Protein AF-A0A951KFV4-F1 (afdb_monomer_lite)

Structure (mmCIF, N/CA/C/O backbone):
data_AF-A0A951KFV4-F1
#
_entry.id   AF-A0A951KFV4-F1
#
loop_
_atom_site.group_PDB
_atom_site.id
_atom_site.type_symbol
_atom_site.label_atom_id
_atom_site.label_alt_id
_atom_site.label_comp_id
_atom_site.label_asym_id
_atom_site.label_entity_id
_atom_site.label_seq_id
_atom_site.pdbx_PDB_ins_code
_atom_site.Cartn_x
_atom_site.Cartn_y
_atom_site.Cartn_z
_atom_site.occupancy
_atom_site.B_iso_or_equiv
_atom_site.auth_seq_id
_atom_site.auth_comp_id
_atom_site.auth_asym_id
_atom_site.auth_atom_id
_atom_site.pdbx_PDB_model_num
ATOM 1 N N . MET A 1 1 ? -65.726 5.136 21.889 1.00 41.66 1 MET A N 1
ATOM 2 C CA . MET A 1 1 ? -66.493 4.504 22.981 1.00 41.66 1 MET A CA 1
ATOM 3 C C . MET A 1 1 ? -66.030 3.061 23.069 1.00 41.66 1 MET A C 1
ATOM 5 O O . MET A 1 1 ? -66.463 2.250 22.266 1.00 41.66 1 MET A O 1
ATOM 9 N N . ALA A 1 2 ? -65.037 2.787 23.917 1.00 41.28 2 ALA A N 1
ATOM 10 C CA . ALA A 1 2 ? -64.488 1.447 24.103 1.00 41.28 2 ALA A CA 1
ATOM 11 C C . ALA A 1 2 ? -65.211 0.801 25.288 1.00 41.28 2 ALA A C 1
ATOM 13 O O . ALA A 1 2 ? -65.159 1.323 26.402 1.00 41.28 2 ALA A O 1
ATOM 14 N N . SER A 1 3 ? -65.944 -0.271 25.005 1.00 42.03 3 SER A N 1
ATOM 15 C CA . SER A 1 3 ? -66.661 -1.086 25.979 1.00 42.03 3 SER A CA 1
ATOM 16 C C . SER A 1 3 ? -65.676 -1.660 26.996 1.00 42.03 3 SER A C 1
ATOM 18 O O . SER A 1 3 ? -64.718 -2.327 26.616 1.00 42.03 3 SER A O 1
ATOM 20 N N . SER A 1 4 ? -65.896 -1.381 28.281 1.00 41.88 4 SER A N 1
ATOM 21 C CA . SER A 1 4 ? -65.112 -1.966 29.365 1.00 41.88 4 SER A CA 1
ATOM 22 C C . SER A 1 4 ? -65.391 -3.467 29.437 1.00 41.88 4 SER A C 1
ATOM 24 O O . SER A 1 4 ? -66.524 -3.870 29.711 1.00 41.88 4 SER A O 1
ATOM 26 N N . GLU A 1 5 ? -64.371 -4.286 29.203 1.00 43.34 5 GLU A N 1
ATOM 27 C CA . GLU A 1 5 ? -64.403 -5.716 29.500 1.00 43.34 5 GLU A CA 1
ATOM 28 C C . GLU A 1 5 ? -64.680 -5.922 30.993 1.00 43.34 5 GLU A C 1
ATOM 30 O O . GLU A 1 5 ? -63.864 -5.604 31.858 1.00 43.34 5 GLU A O 1
ATOM 35 N N . TYR A 1 6 ? -65.867 -6.444 31.294 1.00 42.69 6 TYR A N 1
ATOM 36 C CA . TYR A 1 6 ? -66.200 -6.995 32.597 1.00 42.69 6 TYR A CA 1
ATOM 37 C C . TYR A 1 6 ? -65.502 -8.351 32.715 1.00 42.69 6 TYR A C 1
ATOM 39 O O . TYR A 1 6 ? -65.983 -9.356 32.193 1.00 42.69 6 TYR A O 1
ATOM 47 N N . THR A 1 7 ? -64.343 -8.383 33.368 1.00 42.75 7 THR A N 1
ATOM 48 C CA . THR A 1 7 ? -63.753 -9.641 33.821 1.00 42.75 7 THR A CA 1
ATOM 49 C C . THR A 1 7 ? -64.579 -10.156 35.004 1.00 42.75 7 THR A C 1
ATOM 51 O O . THR A 1 7 ? -64.746 -9.439 35.997 1.00 42.75 7 THR A O 1
ATOM 54 N N . PRO A 1 8 ? -65.145 -11.375 34.931 1.00 39.19 8 PRO A N 1
ATOM 55 C CA . PRO A 1 8 ? -65.874 -11.932 36.056 1.00 39.19 8 PRO A CA 1
ATOM 56 C C . PRO A 1 8 ? -64.913 -12.086 37.235 1.00 39.19 8 PRO A C 1
ATOM 58 O O . PRO A 1 8 ? -63.807 -12.613 37.083 1.00 39.19 8 PRO A O 1
ATOM 61 N N . ARG A 1 9 ? -65.330 -11.612 38.418 1.00 40.34 9 ARG A N 1
ATOM 62 C CA . ARG A 1 9 ? -64.610 -11.891 39.666 1.00 40.34 9 ARG A CA 1
ATOM 63 C C . ARG A 1 9 ? -64.420 -13.406 39.773 1.00 40.34 9 ARG A C 1
ATOM 65 O O . ARG A 1 9 ? -65.392 -14.129 39.535 1.00 40.34 9 ARG A O 1
ATOM 72 N N . PRO A 1 10 ? -63.219 -13.890 40.135 1.00 36.03 10 PRO A N 1
ATOM 73 C CA . PRO A 1 10 ? -63.023 -15.309 40.369 1.00 36.03 10 PRO A CA 1
ATOM 74 C C . PRO A 1 10 ? -64.059 -15.747 41.400 1.00 36.03 10 PRO A C 1
ATOM 76 O O . PRO A 1 10 ? -64.192 -15.122 42.454 1.00 36.03 10 PRO A O 1
ATOM 79 N N . SER A 1 11 ? -64.837 -16.770 41.042 1.00 40.31 11 SER A N 1
ATOM 80 C CA . SER A 1 11 ? -65.734 -17.474 41.951 1.00 40.31 11 SER A CA 1
ATOM 81 C C . SER A 1 11 ? -64.998 -17.669 43.267 1.00 40.31 11 SER A C 1
ATOM 83 O O . SER A 1 11 ? -63.913 -18.254 43.265 1.00 40.31 11 SER A O 1
ATOM 85 N N . SER A 1 12 ? -65.555 -17.121 44.345 1.00 41.91 12 SER A N 1
ATOM 86 C CA . SER A 1 12 ? -65.056 -17.235 45.709 1.00 41.91 12 SER A CA 1
ATOM 87 C C . SER A 1 12 ? -65.024 -18.710 46.095 1.00 41.91 12 SER A C 1
ATOM 89 O O . SER A 1 12 ? -65.958 -19.225 46.707 1.00 41.91 12 SER A O 1
ATOM 91 N N . GLN A 1 13 ? -63.970 -19.411 45.678 1.00 41.22 13 GLN A N 1
ATOM 92 C CA . GLN A 1 13 ? -63.573 -20.664 46.284 1.00 41.22 13 GLN A CA 1
ATOM 93 C C . GLN A 1 13 ? -63.412 -20.332 47.762 1.00 41.22 13 GLN A C 1
ATOM 95 O O . GLN A 1 13 ? -62.625 -19.448 48.114 1.00 41.22 13 GLN A O 1
ATOM 100 N N . GLN A 1 14 ? -64.246 -20.952 48.600 1.00 44.72 14 GLN A N 1
ATOM 101 C CA . GLN A 1 14 ? -64.072 -20.887 50.043 1.00 44.72 14 GLN A CA 1
ATOM 102 C C . GLN A 1 14 ? -62.595 -21.175 50.321 1.00 44.72 14 GLN A C 1
ATOM 104 O O . GLN A 1 14 ? -62.079 -22.151 49.767 1.00 44.72 14 GLN A O 1
ATOM 109 N N . PRO A 1 15 ? -61.897 -20.312 51.078 1.00 42.22 15 PRO A N 1
ATOM 110 C CA . PRO A 1 15 ? -60.490 -20.526 51.366 1.00 42.22 15 PRO A CA 1
ATOM 111 C C . PRO A 1 15 ? -60.341 -21.936 51.931 1.00 42.22 15 PRO A C 1
ATOM 113 O O . PRO A 1 15 ? -61.000 -22.282 52.911 1.00 42.22 15 PRO A O 1
ATOM 116 N N . GLU A 1 16 ? -59.538 -22.763 51.261 1.00 46.53 16 GLU A N 1
ATOM 117 C CA . GLU A 1 16 ? -59.225 -24.109 51.723 1.00 46.53 16 GLU A CA 1
ATOM 118 C C . GLU A 1 16 ? -58.701 -23.981 53.158 1.00 46.53 16 GLU A C 1
ATOM 120 O O . GLU A 1 16 ? -57.665 -23.354 53.407 1.00 46.53 16 GLU A O 1
ATOM 125 N N . SER A 1 17 ? -59.479 -24.479 54.119 1.00 48.62 17 SER A N 1
ATOM 126 C CA . SER A 1 17 ? -59.210 -24.306 55.538 1.00 48.62 17 SER A CA 1
ATOM 127 C C . SER A 1 17 ? -57.992 -25.142 55.912 1.00 48.62 17 SER A C 1
ATOM 129 O O . SER A 1 17 ? -58.108 -26.347 56.132 1.00 48.62 17 SER A O 1
ATOM 131 N N . LYS A 1 18 ? -56.804 -24.529 55.961 1.00 51.78 18 LYS A N 1
ATOM 132 C CA . LYS A 1 18 ? -55.633 -25.190 56.548 1.00 51.78 18 LYS A CA 1
ATOM 133 C C . LYS A 1 18 ? -55.932 -25.492 58.023 1.00 51.78 18 LYS A C 1
ATOM 135 O O . LYS A 1 18 ? -56.514 -24.639 58.690 1.00 51.78 18 LYS A O 1
ATOM 140 N N . PRO A 1 19 ? -55.539 -26.663 58.550 1.00 53.25 19 PRO A N 1
ATOM 141 C CA . PRO A 1 19 ? -55.801 -26.996 59.943 1.00 53.25 19 PRO A CA 1
ATOM 142 C C . PRO A 1 19 ? -55.123 -25.969 60.858 1.00 53.25 19 PRO A C 1
ATOM 144 O O . PRO A 1 19 ? -53.903 -25.788 60.817 1.00 53.25 19 PRO A O 1
ATOM 147 N N . LEU A 1 20 ? -55.929 -25.273 61.663 1.00 52.72 20 LEU A N 1
ATOM 148 C CA . LEU A 1 20 ? -55.456 -24.367 62.704 1.00 52.72 20 LEU A CA 1
ATOM 149 C C . LEU A 1 20 ? -55.115 -25.210 63.932 1.00 52.72 20 LEU A C 1
ATOM 151 O O . LEU A 1 20 ? -55.961 -25.919 64.473 1.00 52.72 20 LEU A O 1
ATOM 155 N N . GLN A 1 21 ? -53.855 -25.170 64.356 1.00 60.41 21 GLN A N 1
ATOM 156 C CA . GLN A 1 21 ? -53.366 -26.025 65.432 1.00 60.41 21 GLN A CA 1
ATOM 157 C C . GLN A 1 21 ? -54.133 -25.737 66.736 1.00 60.41 21 GLN A C 1
ATOM 159 O O . GLN A 1 21 ? -54.072 -24.627 67.259 1.00 60.41 21 GLN A O 1
ATOM 164 N N . GLY A 1 22 ? -54.867 -26.737 67.240 1.00 63.59 22 GLY A N 1
ATOM 165 C CA . GLY A 1 22 ? -55.724 -26.612 68.427 1.00 63.59 22 GLY A CA 1
ATOM 166 C C . GLY A 1 22 ? -57.217 -26.374 68.155 1.00 63.59 22 GLY A C 1
ATOM 167 O O . GLY A 1 22 ? -57.957 -26.225 69.121 1.00 63.59 22 GLY A O 1
ATOM 168 N N . TYR A 1 23 ? -57.660 -26.375 66.892 1.00 63.03 23 TYR A N 1
ATOM 169 C CA . TYR A 1 23 ? -59.065 -26.217 66.487 1.00 63.03 23 TYR A CA 1
ATOM 170 C C . TYR A 1 23 ? -59.506 -27.384 65.590 1.00 63.03 23 TYR A C 1
ATOM 172 O O . TYR A 1 23 ? -58.693 -27.929 64.841 1.00 63.03 23 TYR A O 1
ATOM 180 N N . SER A 1 24 ? -60.778 -27.783 65.668 1.00 73.06 24 SER A N 1
ATOM 181 C CA . SER A 1 24 ? -61.349 -28.813 64.785 1.00 73.06 24 SER A CA 1
ATOM 182 C C . SER A 1 24 ? -61.572 -28.291 63.357 1.00 73.06 24 SER A C 1
ATOM 184 O O . SER A 1 24 ? -61.656 -27.084 63.134 1.00 73.06 24 SER A O 1
ATOM 186 N N . ASP A 1 25 ? -61.686 -29.191 62.374 1.00 64.81 25 ASP A N 1
ATOM 187 C CA . ASP A 1 25 ? -61.852 -28.819 60.956 1.00 64.81 25 ASP A CA 1
ATOM 188 C C . ASP A 1 25 ? -63.106 -27.964 60.699 1.00 64.81 25 ASP A C 1
ATOM 190 O O . ASP A 1 25 ? -63.073 -27.045 59.878 1.00 64.81 25 ASP A O 1
ATOM 194 N N . ASP A 1 26 ? -64.202 -28.223 61.414 1.00 65.50 26 ASP A N 1
ATOM 195 C CA . ASP A 1 26 ? -65.443 -27.455 61.269 1.00 65.50 26 ASP A CA 1
ATOM 196 C C . ASP A 1 26 ? -65.347 -26.073 61.935 1.00 65.50 26 ASP A C 1
ATOM 198 O O . ASP A 1 26 ? -65.820 -25.083 61.371 1.00 65.50 26 ASP A O 1
ATOM 202 N N . GLU A 1 27 ? -64.654 -25.967 63.073 1.00 61.47 27 GLU A N 1
ATOM 203 C CA . GLU A 1 27 ? -64.342 -24.678 63.708 1.00 61.47 27 GLU A CA 1
ATOM 204 C C . GLU A 1 27 ? -63.395 -23.845 62.840 1.00 61.47 27 GLU A C 1
ATOM 206 O O . GLU A 1 27 ? -63.602 -22.645 62.666 1.00 61.47 27 GLU A O 1
ATOM 211 N N . ALA A 1 28 ? -62.386 -24.478 62.236 1.00 58.31 28 ALA A N 1
ATOM 212 C CA . ALA A 1 28 ? -61.480 -23.814 61.312 1.00 58.31 28 ALA A CA 1
ATOM 213 C C . ALA A 1 28 ? -62.250 -23.252 60.106 1.00 58.31 28 ALA A C 1
ATOM 215 O O . ALA A 1 28 ? -62.056 -22.090 59.749 1.00 58.31 28 ALA A O 1
ATOM 216 N N . ARG A 1 29 ? -63.170 -24.025 59.511 1.00 63.19 29 ARG A N 1
ATOM 217 C CA . ARG A 1 29 ? -64.023 -23.570 58.397 1.00 63.19 29 ARG A CA 1
ATOM 218 C C . ARG A 1 29 ? -64.895 -22.372 58.761 1.00 63.19 29 ARG A C 1
ATOM 220 O O . ARG A 1 29 ? -64.968 -21.439 57.964 1.00 63.19 29 ARG A O 1
ATOM 227 N N . ASP A 1 30 ? -65.526 -22.373 59.935 1.00 68.00 30 ASP A N 1
ATOM 228 C CA . ASP A 1 30 ? -66.344 -21.242 60.400 1.00 68.00 30 ASP A CA 1
ATOM 229 C C . ASP A 1 30 ? -65.481 -19.992 60.647 1.00 68.00 30 ASP A C 1
ATOM 231 O O . ASP A 1 30 ? -65.819 -18.897 60.194 1.00 68.00 30 ASP A O 1
ATOM 235 N N . ILE A 1 31 ? -64.302 -20.158 61.258 1.00 59.69 31 ILE A N 1
ATOM 236 C CA . ILE A 1 31 ? -63.321 -19.079 61.442 1.00 59.69 31 ILE A CA 1
ATOM 237 C C . ILE A 1 31 ? -62.897 -18.489 60.087 1.00 59.69 31 ILE A C 1
ATOM 239 O O . ILE A 1 31 ? -62.893 -17.268 59.925 1.00 59.69 31 ILE A O 1
ATOM 243 N N . TYR A 1 32 ? -62.588 -19.327 59.093 1.00 57.56 32 TYR A N 1
ATOM 244 C CA . TYR A 1 32 ? -62.218 -18.874 57.750 1.00 57.56 32 TYR A CA 1
ATOM 245 C C . TYR A 1 32 ? -63.382 -18.217 56.994 1.00 57.56 32 TYR A C 1
ATOM 247 O O . TYR A 1 32 ? -63.168 -17.210 56.316 1.00 57.56 32 TYR A O 1
ATOM 255 N N . ALA A 1 33 ? -64.607 -18.738 57.118 1.00 63.16 33 ALA A N 1
ATOM 256 C CA . ALA A 1 33 ? -65.797 -18.167 56.490 1.00 63.16 33 ALA A CA 1
ATOM 257 C C . ALA A 1 33 ? -66.114 -16.771 57.054 1.00 63.16 33 ALA A C 1
ATOM 259 O O . ALA A 1 33 ? -66.335 -15.829 56.291 1.00 63.16 33 ALA A O 1
ATOM 260 N N . ARG A 1 34 ? -66.038 -16.609 58.381 1.00 62.97 34 ARG A N 1
ATOM 261 C CA . ARG A 1 34 ? -66.228 -15.317 59.060 1.00 62.97 34 ARG A CA 1
ATOM 262 C C . ARG A 1 34 ? -65.087 -14.342 58.789 1.00 62.97 34 ARG A C 1
ATOM 264 O O . ARG A 1 34 ? -65.328 -13.151 58.602 1.00 62.97 34 ARG A O 1
ATOM 271 N N . ALA A 1 35 ? -63.845 -14.822 58.720 1.00 55.06 35 ALA A N 1
ATOM 272 C CA . ALA A 1 35 ? -62.702 -13.995 58.335 1.00 55.06 35 ALA A CA 1
ATOM 273 C C . ALA A 1 35 ? -62.843 -13.465 56.897 1.00 55.06 35 ALA A C 1
ATOM 275 O O . ALA A 1 35 ? -62.580 -12.287 56.652 1.00 55.06 35 ALA A O 1
ATOM 276 N N . ALA A 1 36 ? -63.316 -14.298 55.963 1.00 52.81 36 ALA A N 1
ATOM 277 C CA . ALA A 1 36 ? -63.602 -13.895 54.587 1.00 52.81 36 ALA A CA 1
ATOM 278 C C . ALA A 1 36 ? -64.760 -12.883 54.502 1.00 52.81 36 ALA A C 1
ATOM 280 O O . ALA A 1 36 ? -64.692 -11.939 53.712 1.00 52.81 36 ALA A O 1
ATOM 281 N N . GLU A 1 37 ? -65.790 -13.025 55.342 1.00 60.34 37 GLU A N 1
ATOM 282 C CA . GLU A 1 37 ? -66.886 -12.057 55.451 1.00 60.34 37 GLU A CA 1
ATOM 283 C C . GLU A 1 37 ? -66.377 -10.688 55.930 1.00 60.34 37 GLU A C 1
ATOM 285 O O . GLU A 1 37 ? -66.640 -9.675 55.276 1.00 60.34 37 GLU A O 1
ATOM 290 N N . ILE A 1 38 ? -65.555 -10.660 56.987 1.00 54.41 38 ILE A N 1
ATOM 291 C CA . ILE A 1 38 ? -64.905 -9.437 57.485 1.00 54.41 38 ILE A CA 1
ATOM 292 C C . ILE A 1 38 ? -64.046 -8.807 56.383 1.00 54.41 38 ILE A C 1
ATOM 294 O O . ILE A 1 38 ? -64.196 -7.623 56.099 1.00 54.41 38 ILE A O 1
ATOM 298 N N . GLN A 1 39 ? -63.214 -9.599 55.702 1.00 49.16 39 GLN A N 1
ATOM 299 C CA . GLN A 1 39 ? -62.338 -9.132 54.624 1.00 49.16 39 GLN A CA 1
ATOM 300 C C . GLN A 1 39 ? -63.118 -8.582 53.416 1.00 49.16 39 GLN A C 1
ATOM 302 O O . GLN A 1 39 ? -62.663 -7.640 52.768 1.00 49.16 39 GLN A O 1
ATOM 307 N N . SER A 1 40 ? -64.306 -9.126 53.131 1.00 55.25 40 SER A N 1
ATOM 308 C CA . SER A 1 40 ? -65.188 -8.646 52.060 1.00 55.25 40 SER A CA 1
ATOM 309 C C . SER A 1 40 ? -65.887 -7.322 52.397 1.00 55.25 40 SER A C 1
ATOM 311 O O . SER A 1 40 ? -66.102 -6.501 51.503 1.00 55.25 40 SER A O 1
ATOM 313 N N . GLN A 1 41 ? -66.195 -7.086 53.678 1.00 54.09 41 GLN A N 1
ATOM 314 C CA . GLN A 1 41 ? -66.779 -5.834 54.172 1.00 54.09 41 GLN A CA 1
ATOM 315 C C . GLN A 1 41 ? -65.711 -4.748 54.386 1.00 54.09 41 GLN A C 1
ATOM 317 O O . GLN A 1 41 ? -65.991 -3.560 54.236 1.00 54.09 41 GLN A O 1
ATOM 322 N N . THR A 1 42 ? -64.468 -5.143 54.677 1.00 49.28 42 THR A N 1
ATOM 323 C CA . THR A 1 42 ? -63.311 -4.258 54.846 1.00 49.28 42 THR A CA 1
ATOM 324 C C . THR A 1 42 ? -62.360 -4.353 53.657 1.00 49.28 42 THR A C 1
ATOM 326 O O . THR A 1 42 ? -61.188 -4.687 53.830 1.00 49.28 42 THR A O 1
ATOM 329 N N . ALA A 1 43 ? -62.815 -4.000 52.452 1.00 44.38 43 ALA A N 1
ATOM 330 C CA . ALA A 1 43 ? -61.930 -3.688 51.320 1.00 44.38 43 ALA A CA 1
ATOM 331 C C . ALA A 1 43 ? -61.116 -2.396 51.586 1.00 44.38 43 ALA A C 1
ATOM 333 O O . ALA A 1 43 ? -61.102 -1.455 50.798 1.00 44.38 43 ALA A O 1
ATOM 334 N N . PHE A 1 44 ? -60.491 -2.327 52.757 1.00 49.00 44 PHE A N 1
ATOM 335 C CA . PHE A 1 44 ? -59.565 -1.310 53.187 1.00 49.00 44 PHE A CA 1
ATOM 336 C C . PHE A 1 44 ? -58.203 -1.666 52.608 1.00 49.00 44 PHE A C 1
ATOM 338 O O . PHE A 1 44 ? -57.747 -2.805 52.711 1.00 49.00 44 PHE A O 1
ATOM 345 N N . GLU A 1 45 ? -57.560 -0.668 52.007 1.00 50.22 45 GLU A N 1
ATOM 346 C CA . GLU A 1 45 ? -56.130 -0.688 51.727 1.00 50.22 45 GLU A CA 1
ATOM 347 C C . GLU A 1 45 ? -55.398 -1.296 52.926 1.00 50.22 45 GLU A C 1
ATOM 349 O O . GLU A 1 45 ? -55.637 -0.912 54.074 1.00 50.22 45 GLU A O 1
ATOM 354 N N . ASP A 1 46 ? -54.508 -2.244 52.651 1.00 50.81 46 ASP A N 1
ATOM 355 C CA . ASP A 1 46 ? -53.797 -3.088 53.621 1.00 50.81 46 ASP A CA 1
ATOM 356 C C . ASP A 1 46 ? -52.937 -2.306 54.651 1.00 50.81 46 ASP A C 1
ATOM 358 O O . ASP A 1 46 ? -52.288 -2.888 55.525 1.00 50.81 46 ASP A O 1
ATOM 362 N N . ASP A 1 47 ? -52.944 -0.979 54.511 1.00 51.03 47 ASP A N 1
ATOM 363 C CA . ASP A 1 47 ? -52.265 0.073 55.265 1.00 51.03 47 ASP A CA 1
ATOM 364 C C . ASP A 1 47 ? -53.140 0.685 56.388 1.00 51.03 47 ASP A C 1
ATOM 366 O O . ASP A 1 47 ? -52.659 1.456 57.212 1.00 51.03 47 ASP A O 1
ATOM 370 N N . LYS A 1 48 ? -54.439 0.349 56.444 1.00 49.72 48 LYS A N 1
ATOM 371 C CA . LYS A 1 48 ? -55.423 0.946 57.376 1.00 49.72 48 LYS A CA 1
ATOM 372 C C . LYS A 1 48 ? -55.999 -0.025 58.418 1.00 49.72 48 LYS A C 1
ATOM 374 O O . LYS A 1 48 ? -56.753 0.404 59.291 1.00 49.72 48 LYS A O 1
ATOM 379 N N . LEU A 1 49 ? -55.656 -1.317 58.367 1.00 60.41 49 LEU A N 1
ATOM 380 C CA . LEU A 1 49 ? -56.007 -2.273 59.425 1.00 60.41 49 LEU A CA 1
ATOM 381 C C . LEU A 1 49 ? -55.039 -2.123 60.603 1.00 60.41 49 LEU A C 1
ATOM 383 O O . LEU A 1 49 ? -53.895 -2.570 60.536 1.00 60.41 49 LEU A O 1
ATOM 387 N N . THR A 1 50 ? -55.500 -1.514 61.694 1.00 63.38 50 THR A N 1
ATOM 388 C CA . THR A 1 50 ? -54.705 -1.418 62.921 1.00 63.38 50 THR A CA 1
ATOM 389 C C . THR A 1 50 ? -54.775 -2.725 63.726 1.00 63.38 50 THR A C 1
ATOM 391 O O . THR A 1 50 ? -55.813 -3.399 63.714 1.00 63.38 50 THR A O 1
ATOM 394 N N . PRO A 1 51 ? -53.710 -3.082 64.473 1.00 65.94 51 PRO A N 1
ATOM 395 C CA . PRO A 1 51 ? -53.694 -4.247 65.367 1.00 65.94 51 PRO A CA 1
ATOM 396 C C . PRO A 1 51 ? -54.898 -4.298 66.317 1.00 65.94 51 PRO A C 1
ATOM 398 O O . PRO A 1 51 ? -55.455 -5.356 66.589 1.00 65.94 51 PRO A O 1
ATOM 401 N N . GLU A 1 52 ? -55.357 -3.129 66.759 1.00 65.94 52 GLU A N 1
ATOM 402 C CA . GLU A 1 52 ? -56.492 -2.984 67.667 1.00 65.94 52 GLU A CA 1
ATOM 403 C C . GLU A 1 52 ? -57.836 -3.369 67.019 1.00 65.94 52 GLU A C 1
ATOM 405 O O . GLU A 1 52 ? -58.695 -3.968 67.671 1.00 65.94 52 GLU A O 1
ATOM 410 N N . MET A 1 53 ? -58.024 -3.069 65.726 1.00 65.81 53 MET A N 1
ATOM 411 C CA . MET A 1 53 ? -59.223 -3.478 64.982 1.00 65.81 53 MET A CA 1
ATOM 412 C C . MET A 1 53 ? -59.249 -4.989 64.733 1.00 65.81 53 MET A C 1
ATOM 414 O O . MET A 1 53 ? -60.322 -5.589 64.798 1.00 65.81 53 MET A O 1
ATOM 418 N N . LEU A 1 54 ? -58.078 -5.597 64.514 1.00 66.81 54 LEU A N 1
ATOM 419 C CA . LEU A 1 54 ? -57.908 -7.044 64.357 1.00 66.81 54 LEU A CA 1
ATOM 420 C C . LEU A 1 54 ? -58.187 -7.804 65.663 1.00 66.81 54 LEU A C 1
ATOM 422 O O . LEU A 1 54 ? -58.914 -8.793 65.646 1.00 66.81 54 LEU A O 1
ATOM 426 N N . SER A 1 55 ? -57.697 -7.317 66.806 1.00 68.69 55 SER A N 1
ATOM 427 C CA . SER A 1 55 ? -57.991 -7.923 68.115 1.00 68.69 55 SER A CA 1
ATOM 428 C C . SER A 1 55 ? -59.468 -7.796 68.508 1.00 68.69 55 SER A C 1
ATOM 430 O O . SER A 1 55 ? -60.058 -8.745 69.027 1.00 68.69 55 SER A O 1
ATOM 432 N N . ARG A 1 56 ? -60.122 -6.651 68.244 1.00 69.31 56 ARG A N 1
ATOM 433 C CA . ARG A 1 56 ? -61.560 -6.474 68.548 1.00 69.31 56 ARG A CA 1
ATOM 434 C C . ARG A 1 56 ? -62.463 -7.363 67.693 1.00 69.31 56 ARG A C 1
ATOM 436 O O . ARG A 1 56 ? -63.480 -7.835 68.200 1.00 69.31 56 ARG A O 1
ATOM 443 N N . SER A 1 57 ? -62.135 -7.568 66.417 1.00 70.19 57 SER A N 1
ATOM 444 C CA . SER A 1 57 ? -62.913 -8.441 65.532 1.00 70.19 57 SER A CA 1
ATOM 445 C C . SER A 1 57 ? -62.693 -9.920 65.861 1.00 70.19 57 SER A C 1
ATOM 447 O O . SER A 1 57 ? -63.662 -10.667 65.973 1.00 70.19 57 SER A O 1
ATOM 449 N N . ALA A 1 58 ? -61.450 -10.321 66.123 1.00 68.06 58 ALA A N 1
ATOM 450 C CA . ALA A 1 58 ? -61.090 -11.683 66.498 1.00 68.06 58 ALA A CA 1
ATOM 451 C C . ALA A 1 58 ? -61.711 -12.135 67.830 1.00 68.06 58 ALA A C 1
ATOM 453 O O . ALA A 1 58 ? -62.246 -13.241 67.908 1.00 68.06 58 ALA A O 1
ATOM 454 N N . ASN A 1 59 ? -61.757 -11.253 68.836 1.00 70.69 59 ASN A N 1
ATOM 455 C CA . ASN A 1 59 ? -62.433 -11.536 70.107 1.00 70.69 59 ASN A CA 1
ATOM 456 C C . ASN A 1 59 ? -63.948 -11.767 69.936 1.00 70.69 59 ASN A C 1
ATOM 458 O O . ASN A 1 59 ? -64.515 -12.612 70.623 1.00 70.69 59 ASN A O 1
ATOM 462 N N . ARG A 1 60 ? -64.623 -11.071 69.001 1.00 72.00 60 ARG A N 1
ATOM 463 C CA . ARG A 1 60 ? -66.044 -11.346 68.677 1.00 72.00 60 ARG A CA 1
ATOM 464 C C . ARG A 1 60 ? -66.237 -12.682 67.960 1.00 72.00 60 ARG A C 1
ATOM 466 O O . ARG A 1 60 ? -67.318 -13.256 68.039 1.00 72.00 60 ARG A O 1
ATOM 473 N N . ALA A 1 61 ? -65.211 -13.154 67.260 1.00 71.94 61 ALA A N 1
ATOM 474 C CA . ALA A 1 61 ? -65.208 -14.427 66.552 1.00 71.94 61 ALA A CA 1
ATOM 475 C C . ALA A 1 61 ? -64.732 -15.611 67.420 1.00 71.94 61 ALA A C 1
ATOM 477 O O . ALA A 1 61 ? -64.662 -16.725 66.914 1.00 71.94 61 ALA A O 1
ATOM 478 N N . GLY A 1 62 ? -64.418 -15.395 68.705 1.00 73.56 62 GLY A N 1
ATOM 479 C CA . GLY A 1 62 ? -63.947 -16.446 69.617 1.00 73.56 62 GLY A CA 1
ATOM 480 C C . GLY A 1 62 ? -62.471 -16.836 69.450 1.00 73.56 62 GLY A C 1
ATOM 481 O O . GLY A 1 62 ? -62.036 -17.823 70.036 1.00 73.56 62 GLY A O 1
ATOM 482 N N . ILE A 1 63 ? -61.688 -16.076 68.678 1.00 74.62 63 ILE A N 1
ATOM 483 C CA . ILE A 1 63 ? -60.252 -16.307 68.465 1.00 74.62 63 ILE A CA 1
ATOM 484 C C . ILE A 1 63 ? -59.473 -15.640 69.605 1.00 74.62 63 ILE A C 1
ATOM 486 O O . ILE A 1 63 ? -59.707 -14.471 69.915 1.00 74.62 63 ILE A O 1
ATOM 490 N N . SER A 1 64 ? -58.529 -16.360 70.220 1.00 77.38 64 SER A N 1
ATOM 491 C CA . SER A 1 64 ? -57.733 -15.820 71.329 1.00 77.38 64 SER A CA 1
ATOM 492 C C . SER A 1 64 ? -56.833 -14.660 70.882 1.00 77.38 64 SER A C 1
ATOM 494 O O . SER A 1 64 ? -56.178 -14.729 69.842 1.00 77.38 64 SER A O 1
ATOM 496 N N . ASP A 1 65 ? -56.745 -13.600 71.693 1.00 75.88 65 ASP A N 1
ATOM 497 C CA . ASP A 1 65 ? -55.888 -12.435 71.409 1.00 75.88 65 ASP A CA 1
ATOM 498 C C . ASP A 1 65 ? -54.416 -12.839 71.190 1.00 75.88 65 ASP A C 1
ATOM 500 O O . ASP A 1 65 ? -53.742 -12.303 70.315 1.00 75.88 65 ASP A O 1
ATOM 504 N N . ALA A 1 66 ? -53.942 -13.879 71.885 1.00 78.31 66 ALA A N 1
ATOM 505 C CA . ALA A 1 66 ? -52.613 -14.453 71.674 1.00 78.31 66 ALA A CA 1
ATOM 506 C C . ALA A 1 66 ? -52.398 -14.971 70.236 1.00 78.31 66 ALA A C 1
ATOM 508 O O . ALA A 1 66 ? -51.340 -14.728 69.653 1.00 78.31 66 ALA A O 1
ATOM 509 N N . ALA A 1 67 ? -53.397 -15.637 69.644 1.00 76.25 67 ALA A N 1
ATOM 510 C CA . ALA A 1 67 ? -53.329 -16.113 68.262 1.00 76.25 67 ALA A CA 1
ATOM 511 C C . ALA A 1 67 ? -53.327 -14.948 67.255 1.00 76.25 67 ALA A C 1
ATOM 513 O O . ALA A 1 67 ? -52.611 -14.987 66.255 1.00 76.25 67 ALA A O 1
ATOM 514 N N . VAL A 1 68 ? -54.068 -13.875 67.547 1.00 76.31 68 VAL A N 1
ATOM 515 C CA . VAL A 1 68 ? -54.115 -12.653 66.725 1.00 76.31 68 VAL A CA 1
ATOM 516 C C . VAL A 1 68 ? -52.778 -11.919 66.754 1.00 76.31 68 VAL A C 1
ATOM 518 O O . VAL A 1 68 ? -52.242 -11.570 65.704 1.00 76.31 68 VAL A O 1
ATOM 521 N N . GLN A 1 69 ? -52.205 -11.728 67.944 1.00 77.44 69 GLN A N 1
ATOM 522 C CA . GLN A 1 69 ? -50.899 -11.090 68.122 1.00 77.44 69 GLN A CA 1
ATOM 523 C C . GLN A 1 69 ? -49.784 -11.885 67.434 1.00 77.44 69 GLN A C 1
ATOM 525 O O . GLN A 1 69 ? -48.896 -11.301 66.809 1.00 77.44 69 GLN A O 1
ATOM 530 N N . GLN A 1 70 ? -49.841 -13.218 67.491 1.00 80.06 70 GLN A N 1
ATOM 531 C CA . GLN A 1 70 ? -48.895 -14.070 66.778 1.00 80.06 70 GLN A CA 1
ATOM 532 C C . GLN A 1 70 ? -49.023 -13.918 65.254 1.00 80.06 70 GLN A C 1
ATOM 534 O O . GLN A 1 70 ? -48.011 -13.716 64.584 1.00 80.06 70 GLN A O 1
ATOM 539 N N . ALA A 1 71 ? -50.244 -13.923 64.714 1.00 75.81 71 ALA A N 1
ATOM 540 C CA . ALA A 1 71 ? -50.486 -13.735 63.283 1.00 75.81 71 ALA A CA 1
ATOM 541 C C . ALA A 1 71 ? -50.048 -12.344 62.782 1.00 75.81 71 ALA A C 1
ATOM 543 O O . ALA A 1 71 ? -49.469 -12.224 61.701 1.00 75.81 71 ALA A O 1
ATOM 544 N N . ILE A 1 72 ? -50.269 -11.289 63.577 1.00 78.94 72 ILE A N 1
ATOM 545 C CA . ILE A 1 72 ? -49.783 -9.931 63.280 1.00 78.94 72 ILE A CA 1
ATOM 546 C C . ILE A 1 72 ? -48.252 -9.921 63.233 1.00 78.94 72 ILE A C 1
ATOM 548 O O . ILE A 1 72 ? -47.670 -9.432 62.265 1.00 78.94 72 ILE A O 1
ATOM 552 N N . LYS A 1 73 ? -47.597 -10.526 64.229 1.00 81.62 73 LYS A N 1
ATOM 553 C CA . LYS A 1 73 ? -46.134 -10.599 64.316 1.00 81.62 73 LYS A CA 1
ATOM 554 C C . LYS A 1 73 ? -45.510 -11.390 63.161 1.00 81.62 73 LYS A C 1
ATOM 556 O O . LYS A 1 73 ? -44.476 -10.987 62.631 1.00 81.62 73 LYS A O 1
ATOM 561 N N . GLU A 1 74 ? -46.115 -12.507 62.762 1.00 82.50 74 GLU A N 1
ATOM 562 C CA . GLU A 1 74 ? -45.679 -13.305 61.607 1.00 82.50 74 GLU A CA 1
ATOM 563 C C . GLU A 1 74 ? -45.826 -12.516 60.300 1.00 82.50 74 GLU A C 1
ATOM 565 O O . GLU A 1 74 ? -44.876 -12.423 59.521 1.00 82.50 74 GLU A O 1
ATOM 570 N N . ARG A 1 75 ? -46.959 -11.835 60.107 1.00 78.56 75 ARG A N 1
ATOM 571 C CA . ARG A 1 75 ? -47.202 -10.984 58.936 1.00 78.56 75 ARG A CA 1
ATOM 572 C C . ARG A 1 75 ? -46.252 -9.790 58.859 1.00 78.56 75 ARG A C 1
ATOM 574 O O . ARG A 1 75 ? -45.780 -9.450 57.774 1.00 78.56 75 ARG A O 1
ATOM 581 N N . GLU A 1 76 ? -45.966 -9.140 59.984 1.00 81.25 76 GLU A N 1
ATOM 582 C CA . GLU A 1 76 ? -44.978 -8.059 60.058 1.00 81.25 76 GLU A CA 1
ATOM 583 C C . GLU A 1 76 ? -43.580 -8.562 59.705 1.00 81.25 76 GLU A C 1
ATOM 585 O O . GLU A 1 76 ? -42.869 -7.907 58.942 1.00 81.25 76 GLU A O 1
ATOM 590 N N . ARG A 1 77 ? -43.201 -9.748 60.197 1.00 84.25 77 ARG A N 1
ATOM 591 C CA . ARG A 1 77 ? -41.930 -10.393 59.855 1.00 84.25 77 ARG A CA 1
ATOM 592 C C . ARG A 1 77 ? -41.836 -10.676 58.357 1.00 84.25 77 ARG A C 1
ATOM 594 O O . ARG A 1 77 ? -40.823 -10.344 57.744 1.00 84.25 77 ARG A O 1
ATOM 601 N N . ASP A 1 78 ? -42.892 -11.211 57.755 1.00 81.62 78 ASP A N 1
ATOM 602 C CA . ASP A 1 78 ? -42.945 -11.484 56.317 1.00 81.62 78 ASP A CA 1
ATOM 603 C C . ASP A 1 78 ? -42.908 -10.202 55.478 1.00 81.62 78 ASP A C 1
ATOM 605 O O . ASP A 1 78 ? -42.162 -10.132 54.498 1.00 81.62 78 ASP A O 1
ATOM 609 N N . ARG A 1 79 ? -43.634 -9.149 55.886 1.00 81.69 79 ARG A N 1
ATOM 610 C CA . ARG A 1 79 ? -43.560 -7.820 55.252 1.00 81.69 79 ARG A CA 1
ATOM 611 C C . ARG A 1 79 ? -42.148 -7.240 55.341 1.00 81.69 79 ARG A C 1
ATOM 613 O O . ARG A 1 79 ? -41.629 -6.750 54.339 1.00 81.69 79 ARG A O 1
ATOM 620 N N . GLN A 1 80 ? -41.494 -7.327 56.500 1.00 83.31 80 GLN A N 1
ATOM 621 C CA . GLN A 1 80 ? -40.115 -6.858 56.672 1.00 83.31 80 GLN A CA 1
ATOM 622 C C . GLN A 1 80 ? -39.136 -7.636 55.785 1.00 83.31 80 GLN A C 1
ATOM 624 O O . GLN A 1 80 ? -38.290 -7.023 55.134 1.00 83.31 80 GLN A O 1
ATOM 629 N N . LEU A 1 81 ? -39.275 -8.962 55.696 1.00 86.12 81 LEU A N 1
ATOM 630 C CA . LEU A 1 81 ? -38.463 -9.800 54.809 1.00 86.12 81 LEU A CA 1
ATOM 631 C C . LEU A 1 81 ? -38.722 -9.493 53.329 1.00 86.12 81 LEU A C 1
ATOM 633 O O . LEU A 1 81 ? -37.778 -9.480 52.540 1.00 86.12 81 LEU A O 1
ATOM 637 N N . ALA A 1 82 ? -39.969 -9.220 52.937 1.00 83.56 82 ALA A N 1
ATOM 638 C CA . ALA A 1 82 ? -40.314 -8.822 51.575 1.00 83.56 82 ALA A CA 1
ATOM 639 C C . ALA A 1 82 ? -39.660 -7.482 51.202 1.00 83.56 82 ALA A C 1
ATOM 641 O O . ALA A 1 82 ? -38.981 -7.402 50.178 1.00 83.56 82 ALA A O 1
ATOM 642 N N . ILE A 1 83 ? -39.758 -6.475 52.077 1.00 83.94 83 ILE A N 1
ATOM 643 C CA . ILE A 1 83 ? -39.110 -5.167 51.893 1.00 83.94 83 ILE A CA 1
ATOM 644 C C . ILE A 1 83 ? -37.582 -5.317 51.833 1.00 83.94 83 ILE A C 1
ATOM 646 O O . ILE A 1 83 ? -36.933 -4.691 50.993 1.00 83.94 83 ILE A O 1
ATOM 650 N N . GLN A 1 84 ? -36.987 -6.157 52.688 1.00 87.06 84 GLN A N 1
ATOM 651 C CA . GLN A 1 84 ? -35.548 -6.440 52.647 1.00 87.06 84 GLN A CA 1
ATOM 652 C C . GLN A 1 84 ? -35.141 -7.097 51.323 1.00 87.06 84 GLN A C 1
ATOM 654 O O . GLN A 1 84 ? -34.225 -6.609 50.664 1.00 87.06 84 GLN A O 1
ATOM 659 N N . ARG A 1 85 ? -35.866 -8.129 50.871 1.00 88.31 85 ARG A N 1
ATOM 660 C CA . ARG A 1 85 ? -35.611 -8.808 49.588 1.00 88.31 85 ARG A CA 1
ATOM 661 C C . ARG A 1 85 ? -35.759 -7.872 48.392 1.00 88.31 85 ARG A C 1
ATOM 663 O O . ARG A 1 85 ? -34.980 -7.966 47.445 1.00 88.31 85 ARG A O 1
ATOM 670 N N . GLU A 1 86 ? -36.740 -6.972 48.401 1.00 88.50 86 GLU A N 1
ATOM 671 C CA . GLU A 1 86 ? -36.899 -5.968 47.346 1.00 88.50 86 GLU A CA 1
ATOM 672 C C . GLU A 1 86 ? -35.739 -4.974 47.323 1.00 88.50 86 GLU A C 1
ATOM 674 O O . GLU A 1 86 ? -35.189 -4.708 46.251 1.00 88.50 86 GLU A O 1
ATOM 679 N N . ARG A 1 87 ? -35.308 -4.485 48.494 1.00 88.44 87 ARG A N 1
ATOM 680 C CA . ARG A 1 87 ? -34.132 -3.612 48.619 1.00 88.44 87 ARG A CA 1
ATOM 681 C C . ARG A 1 87 ? -32.856 -4.307 48.159 1.00 88.44 87 ARG A C 1
ATOM 683 O O . ARG A 1 87 ? -32.079 -3.702 47.427 1.00 88.44 87 ARG A O 1
ATOM 690 N N . GLU A 1 88 ? -32.653 -5.569 48.524 1.00 88.75 88 GLU A N 1
ATOM 691 C CA . GLU A 1 88 ? -31.507 -6.367 48.078 1.00 88.75 88 GLU A CA 1
ATOM 692 C C . GLU A 1 88 ? -31.522 -6.585 46.565 1.00 88.75 88 GLU A C 1
ATOM 694 O O . GLU A 1 88 ? -30.507 -6.372 45.904 1.00 88.75 88 GLU A O 1
ATOM 699 N N . ARG A 1 89 ? -32.675 -6.936 45.981 1.00 90.06 89 ARG A N 1
ATOM 700 C CA . ARG A 1 89 ? -32.831 -7.067 44.523 1.00 90.06 89 ARG A CA 1
ATOM 701 C C . ARG A 1 89 ? -32.578 -5.741 43.809 1.00 90.06 89 ARG A C 1
ATOM 703 O O . ARG A 1 89 ? -31.917 -5.730 42.772 1.00 90.06 89 ARG A O 1
ATOM 710 N N . ALA A 1 90 ? -33.080 -4.629 44.344 1.00 89.69 90 ALA A N 1
ATOM 711 C CA . ALA A 1 90 ? -32.843 -3.296 43.798 1.00 89.69 90 ALA A CA 1
ATOM 712 C C . ALA A 1 90 ? -31.360 -2.903 43.892 1.00 89.69 90 ALA A C 1
ATOM 714 O O . ALA A 1 90 ? -30.790 -2.429 42.909 1.00 89.69 90 ALA A O 1
ATOM 715 N N . ALA A 1 91 ? -30.710 -3.174 45.027 1.00 89.31 91 ALA A N 1
ATOM 716 C CA . ALA A 1 91 ? -29.282 -2.946 45.223 1.00 89.31 91 ALA A CA 1
ATOM 717 C C . ALA A 1 91 ? -28.436 -3.807 44.272 1.00 89.31 91 ALA A C 1
ATOM 719 O O . ALA A 1 91 ? -27.526 -3.293 43.624 1.00 89.31 91 ALA A O 1
ATOM 720 N N . GLN A 1 92 ? -28.772 -5.090 44.108 1.00 91.31 92 GLN A N 1
ATOM 721 C CA . GLN A 1 92 ? -28.108 -5.980 43.153 1.00 91.31 92 GLN A CA 1
ATOM 722 C C . GLN A 1 92 ? -28.267 -5.487 41.711 1.00 91.31 92 GLN A C 1
ATOM 724 O O . GLN A 1 92 ? -27.275 -5.416 40.984 1.00 91.31 92 GLN A O 1
ATOM 729 N N . LYS A 1 93 ? -29.480 -5.082 41.303 1.00 92.31 93 LYS A N 1
ATOM 730 C CA . LYS A 1 93 ? -29.726 -4.482 39.981 1.00 92.31 93 LYS A CA 1
ATOM 731 C C . LYS A 1 93 ? -28.909 -3.205 39.785 1.00 92.31 93 LYS A C 1
ATOM 733 O O . LYS A 1 93 ? -28.279 -3.054 38.746 1.00 92.31 93 LYS A O 1
ATOM 738 N N . ALA A 1 94 ? -28.855 -2.319 40.779 1.00 91.50 94 ALA A N 1
ATOM 739 C CA . ALA A 1 94 ? -28.077 -1.082 40.704 1.00 91.50 94 ALA A CA 1
ATOM 740 C C . ALA A 1 94 ? -26.568 -1.349 40.565 1.00 91.50 94 ALA A C 1
ATOM 742 O O . ALA A 1 94 ? -25.903 -0.735 39.727 1.00 91.50 94 ALA A O 1
ATOM 743 N N . VAL A 1 95 ? -26.028 -2.301 41.335 1.00 93.44 95 VAL A N 1
ATOM 744 C CA . VAL A 1 95 ? -24.625 -2.730 41.224 1.00 93.44 95 VAL A CA 1
ATOM 745 C C . VAL A 1 95 ? -24.348 -3.333 39.846 1.00 93.44 95 VAL A C 1
ATOM 747 O O . VAL A 1 95 ? -23.332 -3.002 39.234 1.00 93.44 95 VAL A O 1
ATOM 750 N N . PHE A 1 96 ? -25.249 -4.175 39.334 1.00 94.44 96 PHE A N 1
ATOM 751 C CA . PHE A 1 96 ? -25.131 -4.766 38.003 1.00 94.44 96 PHE A CA 1
ATOM 752 C C . PHE A 1 96 ? -25.136 -3.699 36.900 1.00 94.44 96 PHE A C 1
ATOM 754 O O . PHE A 1 96 ? -24.214 -3.665 36.087 1.00 94.44 96 PHE A O 1
ATOM 761 N N . THR A 1 97 ? -26.098 -2.772 36.916 1.00 93.88 97 THR A N 1
ATOM 762 C CA . THR A 1 97 ? -26.174 -1.664 35.952 1.00 93.88 97 THR A CA 1
ATOM 763 C C . THR A 1 97 ? -24.922 -0.788 36.006 1.00 93.88 97 THR A C 1
ATOM 765 O O . THR A 1 97 ? -24.355 -0.464 34.966 1.00 93.88 97 THR A O 1
ATOM 768 N N . LYS A 1 98 ? -24.424 -0.450 37.205 1.00 95.56 98 LYS A N 1
ATOM 769 C CA . LYS A 1 98 ? -23.185 0.330 37.359 1.00 95.56 98 LYS A CA 1
ATOM 770 C C . LYS A 1 98 ? -21.975 -0.401 36.770 1.00 95.56 98 LYS A C 1
ATOM 772 O O . LYS A 1 98 ? -21.175 0.221 36.077 1.00 95.56 98 LYS A O 1
ATOM 777 N N . ARG A 1 99 ? -21.846 -1.711 37.010 1.00 95.88 99 ARG A N 1
ATOM 778 C CA . ARG A 1 99 ? -20.783 -2.539 36.413 1.00 95.88 99 ARG A CA 1
ATOM 779 C C . ARG A 1 99 ? -20.882 -2.557 34.889 1.00 95.88 99 ARG A C 1
ATOM 781 O O . ARG A 1 99 ? -19.874 -2.325 34.235 1.00 95.88 99 ARG A O 1
ATOM 788 N N . LEU A 1 100 ? -22.082 -2.745 34.340 1.00 96.50 100 LEU A N 1
ATOM 789 C CA . LEU A 1 100 ? -22.318 -2.738 32.896 1.00 96.50 100 LEU A CA 1
ATOM 790 C C . LEU A 1 100 ? -21.907 -1.404 32.253 1.00 96.50 100 LEU A C 1
ATOM 792 O O . LEU A 1 100 ? -21.220 -1.406 31.234 1.00 96.50 100 LEU A O 1
ATOM 796 N N . LEU A 1 101 ? -22.266 -0.274 32.872 1.00 97.25 101 LEU A N 1
ATOM 797 C CA . LEU A 1 101 ? -21.874 1.058 32.399 1.00 97.25 101 LEU A CA 1
ATOM 798 C C . LEU A 1 101 ? -20.355 1.260 32.430 1.00 97.25 101 LEU A C 1
ATOM 800 O O . LEU A 1 101 ? -19.788 1.757 31.461 1.00 97.25 101 LEU A O 1
ATOM 804 N N . ILE A 1 102 ? -19.688 0.843 33.512 1.00 97.06 102 ILE A N 1
ATOM 805 C CA . ILE A 1 102 ? -18.225 0.931 33.625 1.00 97.06 102 ILE A CA 1
ATOM 806 C C . ILE A 1 102 ? -17.557 0.068 32.551 1.00 97.06 102 ILE A C 1
ATOM 808 O O . ILE A 1 102 ? -16.665 0.546 31.855 1.00 97.06 102 ILE A O 1
ATOM 812 N N . THR A 1 103 ? -18.003 -1.176 32.363 1.00 96.62 103 THR A N 1
ATOM 813 C CA . THR A 1 103 ? -17.477 -2.058 31.314 1.00 96.62 103 THR A CA 1
ATOM 814 C C . THR A 1 103 ? -17.681 -1.454 29.924 1.00 96.62 103 THR A C 1
ATOM 816 O O . THR A 1 103 ? -16.737 -1.423 29.137 1.00 96.62 103 THR A O 1
ATOM 819 N N . GLY A 1 104 ? -18.867 -0.912 29.634 1.00 97.62 104 GLY A N 1
ATOM 820 C CA . GLY A 1 104 ? -19.145 -0.227 28.370 1.00 97.62 104 GLY A CA 1
ATOM 821 C C . GLY A 1 104 ? -18.231 0.980 28.138 1.00 97.62 104 GLY A C 1
ATOM 822 O O . GLY A 1 104 ? -17.657 1.115 27.059 1.00 97.62 104 GLY A O 1
ATOM 823 N N . ALA A 1 105 ? -18.024 1.811 29.164 1.00 97.50 105 ALA A N 1
ATOM 824 C CA . ALA A 1 105 ? -17.127 2.963 29.093 1.00 97.50 105 ALA A CA 1
ATOM 825 C C . ALA A 1 105 ? -15.666 2.552 28.841 1.00 97.50 105 ALA A C 1
ATOM 827 O O . ALA A 1 105 ? -14.988 3.167 28.018 1.00 97.50 105 ALA A O 1
ATOM 828 N N . VAL A 1 106 ? -15.188 1.484 29.489 1.00 97.44 106 VAL A N 1
ATOM 829 C CA . VAL A 1 106 ? -13.832 0.952 29.275 1.00 97.44 106 VAL A CA 1
ATOM 830 C C . VAL A 1 106 ? -13.665 0.421 27.850 1.00 97.44 106 VAL A C 1
ATOM 832 O O . VAL A 1 106 ? -12.675 0.739 27.195 1.00 97.44 106 VAL A O 1
ATOM 835 N N . VAL A 1 107 ? -14.636 -0.339 27.333 1.00 96.25 107 VAL A N 1
ATOM 836 C CA . VAL A 1 107 ? -14.600 -0.848 25.950 1.00 96.25 107 VAL A CA 1
ATOM 837 C C . VAL A 1 107 ? -14.621 0.298 24.938 1.00 96.25 107 VAL A C 1
ATOM 839 O O . VAL A 1 107 ? -13.857 0.270 23.970 1.00 96.25 107 VAL A O 1
ATOM 842 N N . ALA A 1 108 ? -15.440 1.327 25.165 1.00 96.19 108 ALA A N 1
ATOM 843 C CA . ALA A 1 108 ? -15.486 2.511 24.313 1.00 96.19 108 ALA A CA 1
ATOM 844 C C . ALA A 1 108 ? -14.155 3.280 24.332 1.00 96.19 108 ALA A C 1
ATOM 846 O O . ALA A 1 108 ? -13.646 3.642 23.272 1.00 96.19 108 ALA A O 1
ATOM 847 N N . ALA A 1 109 ? -13.550 3.469 25.510 1.00 96.56 109 ALA A N 1
ATOM 848 C CA . ALA A 1 109 ? -12.252 4.125 25.645 1.00 96.56 109 ALA A CA 1
ATOM 849 C C . ALA A 1 109 ? -11.136 3.339 24.936 1.00 96.56 109 ALA A C 1
ATOM 851 O O . ALA A 1 109 ? -10.382 3.916 24.153 1.00 96.56 109 ALA A O 1
ATOM 852 N N . LEU A 1 110 ? -11.068 2.018 25.138 1.00 95.31 110 LEU A N 1
ATOM 853 C CA . LEU A 1 110 ? -10.109 1.149 24.447 1.00 95.31 110 LEU A CA 1
ATOM 854 C C . LEU A 1 110 ? -10.301 1.203 22.927 1.00 95.31 110 LEU A C 1
ATOM 856 O O . LEU A 1 110 ? -9.332 1.380 22.189 1.00 95.31 110 LEU A O 1
ATOM 860 N N . SER A 1 111 ? -11.548 1.133 22.457 1.00 94.19 111 SER A N 1
ATOM 861 C CA . SER A 1 111 ? -11.874 1.251 21.032 1.00 94.19 111 SER A CA 1
ATOM 862 C C . SER A 1 111 ? -11.428 2.607 20.472 1.00 94.19 111 SER A C 1
ATOM 864 O O . SER A 1 111 ? -10.740 2.652 19.454 1.00 94.19 111 SER A O 1
ATOM 866 N N . GLY A 1 112 ? -11.709 3.708 21.175 1.00 95.69 112 GLY A N 1
ATOM 867 C CA . GLY A 1 112 ? -11.270 5.051 20.787 1.00 95.69 112 GLY A CA 1
ATOM 868 C C . GLY A 1 112 ? -9.747 5.174 20.677 1.00 95.69 112 GLY A C 1
ATOM 869 O O . GLY A 1 112 ? -9.240 5.670 19.671 1.00 95.69 112 GLY A O 1
ATOM 870 N N . VAL A 1 113 ? -9.004 4.645 21.655 1.00 95.69 113 VAL A N 1
ATOM 871 C CA . VAL A 1 113 ? -7.531 4.624 21.629 1.00 95.69 113 VAL A CA 1
ATOM 872 C C . VAL A 1 113 ? -7.013 3.806 20.444 1.00 95.69 113 VAL A C 1
ATOM 874 O O . VAL A 1 113 ? -6.100 4.248 19.747 1.00 95.69 113 VAL A O 1
ATOM 877 N N . THR A 1 114 ? -7.585 2.630 20.174 1.00 93.81 114 THR A N 1
ATOM 878 C CA . THR A 1 114 ? -7.152 1.801 19.035 1.00 93.81 114 THR A CA 1
ATOM 879 C C . THR A 1 114 ? -7.420 2.469 17.685 1.00 93.81 114 THR A C 1
ATOM 881 O O . THR A 1 114 ? -6.537 2.450 16.829 1.00 93.81 114 THR A O 1
ATOM 884 N N . LEU A 1 115 ? -8.575 3.120 17.508 1.00 95.56 115 LEU A N 1
ATOM 885 C CA . LEU A 1 115 ? -8.907 3.868 16.291 1.00 95.56 115 LEU A CA 1
ATOM 886 C C . LEU A 1 115 ? -7.969 5.066 16.097 1.00 95.56 115 LEU A C 1
ATOM 888 O O . LEU A 1 115 ? -7.439 5.252 15.004 1.00 95.56 115 LEU A O 1
ATOM 892 N N . PHE A 1 116 ? -7.697 5.833 17.156 1.00 95.56 116 PHE A N 1
ATOM 893 C CA . PHE A 1 116 ? -6.780 6.974 17.096 1.00 95.56 116 PHE A CA 1
ATOM 894 C C . PHE A 1 116 ? -5.352 6.550 16.714 1.00 95.56 116 PHE A C 1
ATOM 896 O O . PHE A 1 116 ? -4.745 7.122 15.806 1.00 95.56 116 PHE A O 1
ATOM 903 N N . ASN A 1 117 ? -4.832 5.491 17.341 1.00 93.44 117 ASN A N 1
ATOM 904 C CA . ASN A 1 117 ? -3.512 4.951 17.007 1.00 93.44 117 ASN A CA 1
ATOM 905 C C . ASN A 1 117 ? -3.459 4.390 15.579 1.00 93.44 117 ASN A C 1
ATOM 907 O O . ASN A 1 117 ? -2.477 4.609 14.865 1.00 93.44 117 ASN A O 1
ATOM 911 N N . ALA A 1 118 ? -4.509 3.690 15.139 1.00 93.75 118 ALA A N 1
ATOM 912 C CA . ALA A 1 118 ? -4.609 3.182 13.775 1.00 93.75 118 ALA A CA 1
ATOM 913 C C . ALA A 1 118 ? -4.637 4.322 12.748 1.00 93.75 118 ALA A C 1
ATOM 915 O O . ALA A 1 118 ? -3.980 4.210 11.715 1.00 93.75 118 ALA A O 1
ATOM 916 N N . GLN A 1 119 ? -5.312 5.434 13.053 1.00 93.44 119 GLN A N 1
ATOM 917 C CA . GLN A 1 119 ? -5.339 6.623 12.205 1.00 93.44 119 GLN A CA 1
ATOM 918 C C . GLN A 1 119 ? -3.951 7.260 12.070 1.00 93.44 119 GLN A C 1
ATOM 920 O O . GLN A 1 119 ? -3.515 7.524 10.952 1.00 93.44 119 GLN A O 1
ATOM 925 N N . GLY A 1 120 ? -3.218 7.452 13.172 1.00 93.25 120 GLY A N 1
ATOM 926 C CA . GLY A 1 120 ? -1.843 7.969 13.119 1.00 93.25 120 GLY A CA 1
ATOM 927 C C . GLY A 1 120 ? -0.877 7.020 12.401 1.00 93.25 120 GLY A C 1
ATOM 928 O O . GLY A 1 120 ? 0.013 7.446 11.670 1.00 93.25 120 GLY A O 1
ATOM 929 N N . THR A 1 121 ? -1.096 5.715 12.551 1.00 92.06 121 THR A N 1
ATOM 930 C CA . THR A 1 121 ? -0.313 4.673 11.886 1.00 92.06 121 THR A CA 1
ATOM 931 C C . THR A 1 121 ? -0.589 4.664 10.378 1.00 92.06 121 THR A C 1
ATOM 933 O O . THR A 1 121 ? 0.336 4.688 9.572 1.00 92.06 121 THR A O 1
ATOM 936 N N . LEU A 1 122 ? -1.844 4.603 9.947 1.00 94.88 122 LEU A N 1
ATOM 937 C CA . LEU A 1 122 ? -2.175 4.390 8.538 1.00 94.88 122 LEU A CA 1
ATOM 938 C C . LEU A 1 122 ? -2.336 5.683 7.739 1.00 94.88 122 LEU A C 1
ATOM 940 O O . LEU A 1 122 ? -2.125 5.634 6.536 1.00 94.88 122 LEU A O 1
ATOM 944 N N . GLY A 1 123 ? -2.631 6.825 8.360 1.00 94.69 123 GLY A N 1
ATOM 945 C CA . GLY A 1 123 ? -3.123 8.025 7.673 1.00 94.69 123 GLY A CA 1
ATOM 946 C C . GLY A 1 123 ? -2.313 8.486 6.460 1.00 94.69 123 GLY A C 1
ATOM 947 O O . GLY A 1 123 ? -2.883 8.756 5.409 1.00 94.69 123 GLY A O 1
ATOM 948 N N . ALA A 1 124 ? -0.982 8.522 6.564 1.00 95.44 124 ALA A N 1
ATOM 949 C CA . ALA A 1 124 ? -0.121 8.990 5.471 1.00 95.44 124 ALA A CA 1
ATOM 950 C C . ALA A 1 124 ? 0.312 7.883 4.489 1.00 95.44 124 ALA A C 1
ATOM 952 O O . ALA A 1 124 ? 0.831 8.167 3.407 1.00 95.44 124 ALA A O 1
ATOM 953 N N . ARG A 1 125 ? 0.140 6.608 4.854 1.00 96.69 125 ARG A N 1
ATOM 954 C CA . ARG A 1 125 ? 0.717 5.482 4.106 1.00 96.69 125 ARG A CA 1
ATOM 955 C C . ARG A 1 125 ? 0.027 5.222 2.756 1.00 96.69 125 ARG A C 1
ATOM 957 O O . ARG A 1 125 ? 0.761 5.019 1.792 1.00 96.69 125 ARG A O 1
ATOM 964 N N . PRO A 1 126 ? -1.316 5.288 2.621 1.00 96.25 126 PRO A N 1
ATOM 965 C CA . PRO A 1 126 ? -2.001 5.246 1.328 1.00 96.25 126 PRO A CA 1
ATOM 966 C C . PRO A 1 126 ? -1.458 6.265 0.328 1.00 96.25 126 PRO A C 1
ATOM 968 O O . PRO A 1 126 ? -1.039 5.893 -0.765 1.00 96.25 126 PRO A O 1
ATOM 971 N N . ALA A 1 127 ? -1.360 7.531 0.743 1.00 96.12 127 ALA A N 1
ATOM 972 C CA . ALA A 1 127 ? -0.856 8.607 -0.104 1.00 96.12 127 ALA A CA 1
ATOM 973 C C . ALA A 1 127 ? 0.603 8.369 -0.526 1.00 96.12 127 ALA A C 1
ATOM 975 O O . ALA A 1 127 ? 0.991 8.681 -1.651 1.00 96.12 127 ALA A O 1
ATOM 976 N N . LYS A 1 128 ? 1.426 7.767 0.346 1.00 97.06 128 LYS A N 1
ATOM 977 C CA . LYS A 1 128 ? 2.802 7.384 0.001 1.00 97.06 128 LYS A CA 1
ATOM 978 C C . LYS A 1 128 ? 2.849 6.274 -1.053 1.00 97.06 128 LYS A C 1
ATOM 980 O O . LYS A 1 128 ? 3.663 6.355 -1.976 1.00 97.06 128 LYS A O 1
ATOM 985 N N . VAL A 1 129 ? 1.988 5.262 -0.938 1.00 96.19 129 VAL A N 1
ATOM 986 C CA . VAL A 1 129 ? 1.864 4.194 -1.943 1.00 96.19 129 VAL A CA 1
ATOM 987 C C . VAL A 1 129 ? 1.419 4.777 -3.285 1.00 96.19 129 VAL A C 1
ATOM 989 O O . VAL A 1 129 ? 2.043 4.506 -4.304 1.00 96.19 129 VAL A O 1
ATOM 992 N N . GLU A 1 130 ? 0.411 5.646 -3.291 1.00 95.19 130 GLU A N 1
ATOM 993 C CA . GLU A 1 130 ? -0.093 6.292 -4.511 1.00 95.19 130 GLU A CA 1
ATOM 994 C C . GLU A 1 130 ? 0.952 7.215 -5.153 1.00 95.19 130 GLU A C 1
ATOM 996 O O . GLU A 1 130 ? 1.180 7.161 -6.361 1.00 95.19 130 GLU A O 1
ATOM 1001 N N . SER A 1 131 ? 1.667 8.002 -4.346 1.00 97.19 131 SER A N 1
ATOM 1002 C CA . SER A 1 131 ? 2.752 8.870 -4.817 1.00 97.19 131 SER A CA 1
ATOM 1003 C C . SER A 1 131 ? 3.902 8.084 -5.450 1.00 97.19 131 SER A C 1
ATOM 1005 O O . SER A 1 131 ? 4.430 8.480 -6.490 1.00 97.19 131 SER A O 1
ATOM 1007 N N . THR A 1 132 ? 4.308 6.969 -4.839 1.00 96.19 132 THR A N 1
ATOM 1008 C CA . THR A 1 132 ? 5.374 6.115 -5.390 1.00 96.19 132 THR A CA 1
ATOM 1009 C C . THR A 1 132 ? 4.901 5.344 -6.621 1.00 96.19 132 THR A C 1
ATOM 1011 O O . THR A 1 132 ? 5.677 5.166 -7.556 1.00 96.19 132 THR A O 1
ATOM 1014 N N . GLN A 1 133 ? 3.620 4.972 -6.690 1.00 93.69 133 GLN A N 1
ATOM 1015 C CA . GLN A 1 133 ? 3.028 4.387 -7.893 1.00 93.69 133 GLN A CA 1
ATOM 1016 C C . GLN A 1 133 ? 3.053 5.367 -9.070 1.00 93.69 133 GLN A C 1
ATOM 1018 O O . GLN A 1 133 ? 3.483 5.000 -10.160 1.00 93.69 133 GLN A O 1
ATOM 1023 N N . ALA A 1 134 ? 2.659 6.622 -8.843 1.00 94.81 134 ALA A N 1
ATOM 1024 C CA . ALA A 1 134 ? 2.715 7.663 -9.866 1.00 94.81 134 ALA A CA 1
ATOM 1025 C C . ALA A 1 134 ? 4.155 7.914 -10.352 1.00 94.81 134 ALA A C 1
ATOM 1027 O O . ALA A 1 134 ? 4.384 8.143 -11.536 1.00 94.81 134 ALA A O 1
ATOM 1028 N N . GLN A 1 135 ? 5.152 7.820 -9.463 1.00 95.69 135 GLN A N 1
ATOM 1029 C CA . GLN A 1 135 ? 6.564 7.913 -9.855 1.00 95.69 135 GLN A CA 1
ATOM 1030 C C . GLN A 1 135 ? 6.984 6.773 -10.786 1.00 95.69 135 GLN A C 1
ATOM 1032 O O . GLN A 1 135 ? 7.670 7.044 -11.771 1.00 95.69 135 GLN A O 1
ATOM 1037 N N . VAL A 1 136 ? 6.538 5.537 -10.524 1.00 93.50 136 VAL A N 1
ATOM 1038 C CA . VAL A 1 136 ? 6.748 4.397 -11.433 1.00 93.50 136 VAL A CA 1
ATOM 1039 C C . VAL A 1 136 ? 6.110 4.672 -12.797 1.00 93.50 136 VAL A C 1
ATOM 1041 O O . VAL A 1 136 ? 6.772 4.518 -13.818 1.00 93.50 136 VAL A O 1
ATOM 1044 N N . GLU A 1 137 ? 4.861 5.138 -12.834 1.00 92.62 137 GLU A N 1
ATOM 1045 C CA . GLU A 1 137 ? 4.164 5.448 -14.093 1.00 92.62 137 GLU A CA 1
ATOM 1046 C C . GLU A 1 137 ? 4.908 6.520 -14.911 1.00 92.62 137 GLU A C 1
ATOM 1048 O O . GLU A 1 137 ? 5.144 6.330 -16.103 1.00 92.62 137 GLU A O 1
ATOM 1053 N N . ASN A 1 138 ? 5.400 7.575 -14.255 1.00 95.06 138 ASN A N 1
ATOM 1054 C CA . ASN A 1 138 ? 6.168 8.639 -14.905 1.00 95.06 138 ASN A CA 1
ATOM 1055 C C . ASN A 1 138 ? 7.483 8.143 -15.530 1.00 95.06 138 ASN A C 1
ATOM 1057 O O . ASN A 1 138 ? 7.884 8.612 -16.598 1.00 95.06 138 ASN A O 1
ATOM 1061 N N . VAL A 1 139 ? 8.212 7.236 -14.866 1.00 95.19 139 VAL A N 1
ATOM 1062 C CA . VAL A 1 139 ? 9.474 6.711 -15.423 1.00 95.19 139 VAL A CA 1
ATOM 1063 C C . VAL A 1 139 ? 9.233 5.719 -16.560 1.00 95.19 139 VAL A C 1
ATOM 1065 O O . VAL A 1 139 ? 10.011 5.712 -17.514 1.00 95.19 139 VAL A O 1
ATOM 1068 N N . LEU A 1 140 ? 8.139 4.952 -16.509 1.00 94.94 140 LEU A N 1
ATOM 1069 C CA . LEU A 1 140 ? 7.713 4.084 -17.609 1.00 94.94 140 LEU A CA 1
ATOM 1070 C C . LEU A 1 140 ? 7.328 4.908 -18.844 1.00 94.94 140 LEU A C 1
ATOM 1072 O O . LEU A 1 140 ? 7.801 4.630 -19.943 1.00 94.94 140 LEU A O 1
ATOM 1076 N N . GLU A 1 141 ? 6.553 5.981 -18.666 1.00 94.50 141 GLU A N 1
ATOM 1077 C CA . GLU A 1 141 ? 6.194 6.896 -19.755 1.00 94.50 141 GLU A CA 1
ATOM 1078 C C . GLU A 1 141 ? 7.433 7.521 -20.412 1.00 94.50 141 GLU A C 1
ATOM 1080 O O . GLU A 1 141 ? 7.559 7.532 -21.637 1.00 94.50 141 GLU A O 1
ATOM 1085 N N . ARG A 1 142 ? 8.410 7.966 -19.611 1.00 94.81 142 ARG A N 1
ATOM 1086 C CA . ARG A 1 142 ? 9.677 8.490 -20.144 1.00 94.81 142 ARG A CA 1
ATOM 1087 C C . ARG A 1 142 ? 10.431 7.452 -20.970 1.00 94.81 142 ARG A C 1
ATOM 1089 O O . ARG A 1 142 ? 10.929 7.806 -22.033 1.00 94.81 142 ARG A O 1
ATOM 1096 N N . ARG A 1 143 ? 10.491 6.189 -20.530 1.00 96.12 143 ARG A N 1
ATOM 1097 C CA . ARG A 1 143 ? 11.098 5.105 -21.320 1.00 96.12 143 ARG A CA 1
ATOM 1098 C C . ARG A 1 143 ? 10.362 4.910 -22.644 1.00 96.12 143 ARG A C 1
ATOM 1100 O O . ARG A 1 143 ? 11.006 4.813 -23.685 1.00 96.12 143 ARG A O 1
ATOM 1107 N N . HIS A 1 144 ? 9.031 4.920 -22.626 1.00 96.25 144 HIS A N 1
ATOM 1108 C CA . HIS A 1 144 ? 8.230 4.824 -23.846 1.00 96.25 144 HIS A CA 1
ATOM 1109 C C . HIS A 1 144 ? 8.506 5.955 -24.839 1.00 96.25 144 HIS A C 1
ATOM 1111 O O . HIS A 1 144 ? 8.501 5.722 -26.047 1.00 96.25 144 HIS A O 1
ATOM 1117 N N . ASN A 1 145 ? 8.802 7.157 -24.344 1.00 95.56 145 ASN A N 1
ATOM 1118 C CA . ASN A 1 145 ? 9.144 8.306 -25.180 1.00 95.56 145 ASN A CA 1
ATOM 1119 C C . ASN A 1 145 ? 10.543 8.201 -25.816 1.00 95.56 145 ASN A C 1
ATOM 1121 O O . ASN A 1 145 ? 10.790 8.845 -26.833 1.00 95.56 145 ASN A O 1
ATOM 1125 N N . LEU A 1 146 ? 11.444 7.371 -25.274 1.00 95.56 146 LEU A N 1
ATOM 1126 C CA . LEU A 1 146 ? 12.772 7.115 -25.851 1.00 95.56 146 LEU A CA 1
ATOM 1127 C C . LEU A 1 146 ? 12.752 6.036 -26.946 1.00 95.56 146 LEU A C 1
ATOM 1129 O O . LEU A 1 146 ? 13.612 6.031 -27.827 1.00 95.56 146 LEU A O 1
ATOM 1133 N N . ILE A 1 147 ? 11.761 5.140 -26.941 1.00 95.88 147 ILE A N 1
ATOM 1134 C CA . ILE A 1 147 ? 11.686 4.015 -27.887 1.00 95.88 147 ILE A CA 1
ATOM 1135 C C . ILE A 1 147 ? 11.627 4.449 -29.360 1.00 95.88 147 ILE A C 1
ATOM 1137 O O . ILE A 1 147 ? 12.341 3.848 -30.164 1.00 95.88 147 ILE A O 1
ATOM 1141 N N . PRO A 1 148 ? 10.879 5.497 -29.758 1.00 95.62 148 PRO A N 1
ATOM 1142 C CA . PRO A 1 148 ? 10.927 5.996 -31.132 1.00 95.62 148 PRO A CA 1
ATOM 1143 C C . PRO A 1 148 ? 12.340 6.397 -31.577 1.00 95.62 148 PRO A C 1
ATOM 1145 O O . PRO A 1 148 ? 12.735 6.111 -32.707 1.00 95.62 148 PRO A O 1
ATOM 1148 N N . ASN A 1 149 ? 13.133 6.994 -30.680 1.00 94.69 149 ASN A N 1
ATOM 1149 C CA . ASN A 1 149 ? 14.525 7.340 -30.968 1.00 94.69 149 ASN A CA 1
ATOM 1150 C C . ASN A 1 149 ? 15.390 6.084 -31.116 1.00 94.69 149 ASN A C 1
ATOM 1152 O O . ASN A 1 149 ? 16.173 6.000 -32.063 1.00 94.69 149 ASN A O 1
ATOM 1156 N N . LEU A 1 150 ? 15.195 5.081 -30.252 1.00 93.75 150 LEU A N 1
ATOM 1157 C CA . LEU A 1 150 ? 15.851 3.776 -30.382 1.00 93.75 150 LEU A CA 1
ATOM 1158 C C . LEU A 1 150 ? 15.539 3.101 -31.718 1.00 93.75 150 LEU A C 1
ATOM 1160 O O . LEU A 1 150 ? 16.451 2.634 -32.400 1.00 93.75 150 LEU A O 1
ATOM 1164 N N . ILE A 1 151 ? 14.276 3.114 -32.139 1.00 94.62 151 ILE A N 1
ATOM 1165 C CA . ILE A 1 151 ? 13.852 2.573 -33.432 1.00 94.62 151 ILE A CA 1
ATOM 1166 C C . ILE A 1 151 ? 14.516 3.327 -34.586 1.00 94.62 151 ILE A C 1
ATOM 1168 O O . ILE A 1 151 ? 14.997 2.696 -35.524 1.00 94.62 151 ILE A O 1
ATOM 1172 N N . ASN A 1 152 ? 14.572 4.658 -34.534 1.00 93.50 152 ASN A N 1
ATOM 1173 C CA . ASN A 1 152 ? 15.178 5.460 -35.598 1.00 93.50 152 ASN A CA 1
ATOM 1174 C C . ASN A 1 152 ? 16.686 5.200 -35.736 1.00 93.50 152 ASN A C 1
ATOM 1176 O O . ASN A 1 152 ? 17.172 5.042 -36.855 1.00 93.50 152 ASN A O 1
ATOM 1180 N N . VAL A 1 153 ? 17.412 5.086 -34.619 1.00 92.06 153 VAL A N 1
ATOM 1181 C CA . VAL A 1 153 ? 18.843 4.727 -34.618 1.00 92.06 153 VAL A CA 1
ATOM 1182 C C . VAL A 1 153 ? 19.059 3.293 -35.107 1.00 92.06 153 VAL A C 1
ATOM 1184 O O . VAL A 1 153 ? 19.976 3.032 -35.887 1.00 92.06 153 VAL A O 1
ATOM 1187 N N . THR A 1 154 ? 18.183 2.369 -34.711 1.00 90.69 154 THR A N 1
ATOM 1188 C CA . THR A 1 154 ? 18.203 0.979 -35.192 1.00 90.69 154 THR A CA 1
ATOM 1189 C C . THR A 1 154 ? 17.973 0.921 -36.700 1.00 90.69 154 THR A C 1
ATOM 1191 O O . THR A 1 154 ? 18.730 0.263 -37.402 1.00 90.69 154 THR A O 1
ATOM 1194 N N . LYS A 1 155 ? 17.006 1.676 -37.234 1.00 91.56 155 LYS A N 1
ATOM 1195 C CA . LYS A 1 155 ? 16.741 1.763 -38.679 1.00 91.56 155 LYS A CA 1
ATOM 1196 C C . LYS A 1 155 ? 17.924 2.320 -39.467 1.00 91.56 155 LYS A C 1
ATOM 1198 O O . LYS A 1 155 ? 18.219 1.802 -40.540 1.00 91.56 155 LYS A O 1
ATOM 1203 N N . SER A 1 156 ? 18.586 3.367 -38.968 1.00 89.06 156 SER A N 1
ATOM 1204 C CA . SER A 1 156 ? 19.709 3.987 -39.683 1.00 89.06 156 SER A CA 1
ATOM 1205 C C . SER A 1 156 ? 20.965 3.113 -39.677 1.00 89.06 156 SER A C 1
ATOM 1207 O O . SER A 1 156 ? 21.706 3.106 -40.659 1.00 89.06 156 SER A O 1
ATOM 1209 N N . THR A 1 157 ? 21.180 2.365 -38.593 1.00 86.56 157 THR A N 1
ATOM 1210 C CA . THR A 1 157 ? 22.405 1.590 -38.344 1.00 86.56 157 THR A CA 1
ATOM 1211 C C . THR A 1 157 ? 22.293 0.131 -38.786 1.00 86.56 157 THR A C 1
ATOM 1213 O O . THR A 1 157 ? 23.260 -0.449 -39.270 1.00 86.56 157 THR A O 1
ATOM 1216 N N . LEU A 1 158 ? 21.116 -0.474 -38.620 1.00 87.12 158 LEU A N 1
ATOM 1217 C CA . LEU A 1 158 ? 20.842 -1.896 -38.828 1.00 87.12 158 LEU A CA 1
ATOM 1218 C C . LEU A 1 158 ? 19.699 -2.069 -39.841 1.00 87.12 158 LEU A C 1
ATOM 1220 O O . LEU A 1 158 ? 18.632 -2.597 -39.536 1.00 87.12 158 LEU A O 1
ATOM 1224 N N . GLN A 1 159 ? 19.919 -1.619 -41.078 1.00 79.38 159 GLN A N 1
ATOM 1225 C CA . GLN A 1 159 ? 18.883 -1.510 -42.122 1.00 79.38 159 GLN A CA 1
ATOM 1226 C C . GLN A 1 159 ? 18.172 -2.836 -42.474 1.00 79.38 159 GLN A C 1
ATOM 1228 O O . GLN A 1 159 ? 17.044 -2.821 -42.973 1.00 79.38 159 GLN A O 1
ATOM 1233 N N . HIS A 1 160 ? 18.802 -3.984 -42.205 1.00 84.06 160 HIS A N 1
ATOM 1234 C CA . HIS A 1 160 ? 18.244 -5.316 -42.472 1.00 84.06 160 HIS A CA 1
ATOM 1235 C C . HIS A 1 160 ? 17.541 -5.959 -41.260 1.00 84.06 160 HIS A C 1
ATOM 1237 O O . HIS A 1 160 ? 16.938 -7.020 -41.400 1.00 84.06 160 HIS A O 1
ATOM 1243 N N . GLU A 1 161 ? 17.536 -5.312 -40.092 1.00 89.56 161 GLU A N 1
ATOM 1244 C CA . GLU A 1 161 ? 16.970 -5.841 -38.840 1.00 89.56 161 GLU A CA 1
ATOM 1245 C C . GLU A 1 161 ? 15.480 -5.489 -38.665 1.00 89.56 161 GLU A C 1
ATOM 1247 O O . GLU A 1 161 ? 15.052 -4.931 -37.653 1.00 89.56 161 GLU A O 1
ATOM 1252 N N . ARG A 1 162 ? 14.654 -5.816 -39.668 1.00 90.25 162 ARG A N 1
ATOM 1253 C CA . ARG A 1 162 ? 13.204 -5.524 -39.637 1.00 90.25 162 ARG A CA 1
ATOM 1254 C C . ARG A 1 162 ? 12.490 -6.230 -38.486 1.00 90.25 162 ARG A C 1
ATOM 1256 O O . ARG A 1 162 ? 11.728 -5.595 -37.769 1.00 90.25 162 ARG A O 1
ATOM 1263 N N . ALA A 1 163 ? 12.806 -7.507 -38.265 1.00 91.69 163 ALA A N 1
ATOM 1264 C CA . ALA A 1 163 ? 12.199 -8.302 -37.200 1.00 91.69 163 ALA A CA 1
ATOM 1265 C C . ALA A 1 163 ? 12.435 -7.692 -35.806 1.00 91.69 163 ALA A C 1
ATOM 1267 O O . ALA A 1 163 ? 11.523 -7.674 -34.985 1.00 91.69 163 ALA A O 1
ATOM 1268 N N . LEU A 1 164 ? 13.629 -7.139 -35.559 1.00 92.00 164 LEU A N 1
ATOM 1269 C CA . LEU A 1 164 ? 13.959 -6.460 -34.305 1.00 92.00 164 LEU A CA 1
ATOM 1270 C C . LEU A 1 164 ? 13.132 -5.178 -34.117 1.00 92.00 164 LEU A C 1
ATOM 1272 O O . LEU A 1 164 ? 12.604 -4.925 -33.036 1.00 92.00 164 LEU A O 1
ATOM 1276 N N . ILE A 1 165 ? 13.005 -4.369 -35.173 1.00 94.06 165 ILE A N 1
ATOM 1277 C CA . ILE A 1 165 ? 12.220 -3.127 -35.147 1.00 94.06 165 ILE A CA 1
ATOM 1278 C C . ILE A 1 165 ? 10.734 -3.423 -34.904 1.00 94.06 165 ILE A C 1
ATOM 1280 O O . ILE A 1 165 ? 10.086 -2.723 -34.124 1.00 94.06 165 ILE A O 1
ATOM 1284 N N . ASP A 1 166 ? 10.195 -4.458 -35.547 1.00 94.12 166 ASP A N 1
ATOM 1285 C CA . ASP A 1 166 ? 8.801 -4.871 -35.377 1.00 94.12 166 ASP A CA 1
ATOM 1286 C C . ASP A 1 166 ? 8.547 -5.405 -33.960 1.00 94.12 166 ASP A C 1
ATOM 1288 O O . ASP A 1 166 ? 7.545 -5.043 -33.342 1.00 94.12 166 ASP A O 1
ATOM 1292 N N . SER A 1 167 ? 9.492 -6.175 -33.406 1.00 94.00 167 SER A N 1
ATOM 1293 C CA . SER A 1 167 ? 9.467 -6.633 -32.008 1.00 94.00 167 SER A CA 1
ATOM 1294 C C . SER A 1 167 ? 9.430 -5.456 -31.025 1.00 94.00 167 SER A C 1
ATOM 1296 O O . SER A 1 167 ? 8.570 -5.425 -30.144 1.00 94.00 167 SER A O 1
ATOM 1298 N N . LEU A 1 168 ? 10.286 -4.444 -31.212 1.00 94.81 168 LEU A N 1
ATOM 1299 C CA . LEU A 1 168 ? 10.299 -3.238 -30.376 1.00 94.81 168 LEU A CA 1
ATOM 1300 C C . LEU A 1 168 ? 8.974 -2.474 -30.435 1.00 94.81 168 LEU A C 1
ATOM 1302 O O . LEU A 1 168 ? 8.460 -2.057 -29.396 1.00 94.81 168 LEU A O 1
ATOM 1306 N N . ASN A 1 169 ? 8.417 -2.291 -31.635 1.00 95.12 169 ASN A N 1
ATOM 1307 C CA . ASN A 1 169 ? 7.128 -1.624 -31.809 1.00 95.12 169 ASN A CA 1
ATOM 1308 C C . ASN A 1 169 ? 6.008 -2.395 -31.107 1.00 95.12 169 ASN A C 1
ATOM 1310 O O . ASN A 1 169 ? 5.259 -1.809 -30.327 1.00 95.12 169 ASN A O 1
ATOM 1314 N N . ALA A 1 170 ? 5.923 -3.705 -31.343 1.00 95.81 170 ALA A N 1
ATOM 1315 C CA . ALA A 1 170 ? 4.899 -4.554 -30.749 1.00 95.81 170 ALA A CA 1
ATOM 1316 C C . ALA A 1 170 ? 5.003 -4.583 -29.218 1.00 95.81 170 ALA A C 1
ATOM 1318 O O . ALA A 1 170 ? 3.996 -4.414 -28.531 1.00 95.81 170 ALA A O 1
ATOM 1319 N N . ALA A 1 171 ? 6.215 -4.731 -28.676 1.00 96.06 171 ALA A N 1
ATOM 1320 C CA . ALA A 1 171 ? 6.446 -4.746 -27.237 1.00 96.06 171 ALA A CA 1
ATOM 1321 C C . ALA A 1 171 ? 6.117 -3.393 -26.588 1.00 96.06 171 ALA A C 1
ATOM 1323 O O . ALA A 1 171 ? 5.516 -3.359 -25.517 1.00 96.06 171 ALA A O 1
ATOM 1324 N N . ASN A 1 172 ? 6.449 -2.277 -27.244 1.00 95.94 172 ASN A N 1
ATOM 1325 C CA . ASN A 1 172 ? 6.115 -0.937 -26.761 1.00 95.94 172 ASN A CA 1
ATOM 1326 C C . ASN A 1 172 ? 4.606 -0.679 -26.755 1.00 95.94 172 ASN A C 1
ATOM 132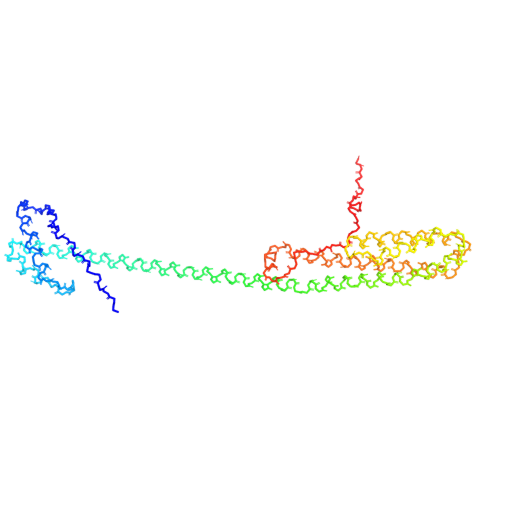8 O O . ASN A 1 172 ? 4.071 -0.166 -25.775 1.00 95.94 172 ASN A O 1
ATOM 1332 N N . GLU A 1 173 ? 3.904 -1.056 -27.823 1.00 96.31 173 GLU A N 1
ATOM 1333 C CA . GLU A 1 173 ? 2.449 -0.911 -27.892 1.00 96.31 173 GLU A CA 1
ATOM 1334 C C . GLU A 1 173 ? 1.740 -1.818 -26.881 1.00 96.31 173 GLU A C 1
ATOM 1336 O O . GLU A 1 173 ? 0.822 -1.374 -26.188 1.00 96.31 173 GLU A O 1
ATOM 1341 N N . ALA A 1 174 ? 2.201 -3.060 -26.714 1.00 95.50 174 ALA A N 1
ATOM 1342 C CA . ALA A 1 174 ? 1.697 -3.950 -25.673 1.00 95.50 174 ALA A CA 1
ATOM 1343 C C . ALA A 1 174 ? 1.931 -3.359 -24.274 1.00 95.50 174 ALA A C 1
ATOM 1345 O O . ALA A 1 174 ? 1.009 -3.315 -23.460 1.00 95.50 174 ALA A O 1
ATOM 1346 N N . ALA A 1 175 ? 3.135 -2.846 -24.004 1.00 94.81 175 ALA A N 1
ATOM 1347 C CA . ALA A 1 175 ? 3.483 -2.223 -22.732 1.00 94.81 175 ALA A CA 1
ATOM 1348 C C . ALA A 1 175 ? 2.625 -0.993 -22.440 1.00 94.81 175 ALA A C 1
ATOM 1350 O O . ALA A 1 175 ? 2.075 -0.889 -21.344 1.00 94.81 175 ALA A O 1
ATOM 1351 N N . LYS A 1 176 ? 2.433 -0.087 -23.404 1.00 94.19 176 LYS A N 1
ATOM 1352 C CA . LYS A 1 176 ? 1.584 1.105 -23.251 1.00 94.19 176 LYS A CA 1
ATOM 1353 C C . LYS A 1 176 ? 0.134 0.753 -22.932 1.00 94.19 176 LYS A C 1
ATOM 1355 O O . LYS A 1 176 ? -0.409 1.304 -21.974 1.00 94.19 176 LYS A O 1
ATOM 1360 N N . ASN A 1 177 ? -0.441 -0.183 -23.683 1.00 94.00 177 ASN A N 1
ATOM 1361 C CA . ASN A 1 177 ? -1.863 -0.519 -23.621 1.00 94.00 177 ASN A CA 1
ATOM 1362 C C . ASN A 1 177 ? -2.216 -1.543 -22.529 1.00 94.00 177 ASN A C 1
ATOM 1364 O O . ASN A 1 177 ? -3.394 -1.737 -22.229 1.00 94.00 177 ASN A O 1
ATOM 1368 N N . ALA A 1 178 ? -1.225 -2.197 -21.917 1.00 91.69 178 ALA A N 1
ATOM 1369 C CA . ALA A 1 178 ? -1.473 -3.179 -20.870 1.00 91.69 178 ALA A CA 1
ATOM 1370 C C . ALA A 1 178 ? -2.175 -2.553 -19.644 1.00 91.69 178 ALA A C 1
ATOM 1372 O O . ALA A 1 178 ? -1.766 -1.486 -19.164 1.00 91.69 178 ALA A O 1
ATOM 1373 N N . PRO A 1 179 ? -3.202 -3.224 -19.086 1.00 87.50 179 PRO A N 1
ATOM 1374 C CA . PRO A 1 179 ? -3.883 -2.746 -17.893 1.00 87.50 179 PRO A CA 1
ATOM 1375 C C . PRO A 1 179 ? -2.946 -2.785 -16.684 1.00 87.50 179 PRO A C 1
ATOM 1377 O O . PRO A 1 179 ? -2.053 -3.632 -16.593 1.00 87.50 179 PRO A O 1
ATOM 1380 N N . ARG A 1 180 ? -3.166 -1.866 -15.735 1.00 81.06 180 ARG A N 1
ATOM 1381 C CA . ARG A 1 180 ? -2.384 -1.760 -14.491 1.00 81.06 180 ARG A CA 1
ATOM 1382 C C . ARG A 1 180 ? -2.303 -3.102 -13.748 1.00 81.06 180 ARG A C 1
ATOM 1384 O O . ARG A 1 180 ? -3.216 -3.920 -13.807 1.00 81.06 180 ARG A O 1
ATOM 1391 N N . GLY A 1 181 ? -1.229 -3.278 -12.979 1.00 77.00 181 GLY A N 1
ATOM 1392 C CA . GLY A 1 181 ? -0.990 -4.478 -12.178 1.00 77.00 181 GLY A CA 1
ATOM 1393 C C . GLY A 1 181 ? -0.080 -5.477 -12.888 1.00 77.00 181 GLY A C 1
ATOM 1394 O O . GLY A 1 181 ? 0.910 -5.091 -13.510 1.00 77.00 181 GLY A O 1
ATOM 1395 N N . GLU A 1 182 ? -0.391 -6.766 -12.765 1.00 78.75 182 GLU A N 1
ATOM 1396 C CA . GLU A 1 182 ? 0.474 -7.844 -13.253 1.00 78.75 182 GLU A CA 1
ATOM 1397 C C . GLU A 1 182 ? 0.642 -7.829 -14.778 1.00 78.75 182 GLU A C 1
ATOM 1399 O O . GLU A 1 182 ? 1.758 -7.976 -15.272 1.00 78.75 182 GLU A O 1
ATOM 1404 N N . ALA A 1 183 ? -0.434 -7.561 -15.521 1.00 86.12 183 ALA A N 1
ATOM 1405 C CA . ALA A 1 183 ? -0.392 -7.472 -16.979 1.00 86.12 183 ALA A CA 1
ATOM 1406 C C . ALA A 1 183 ? 0.557 -6.362 -17.462 1.00 86.12 183 ALA A C 1
ATOM 1408 O O . ALA A 1 183 ? 1.406 -6.615 -18.317 1.00 86.12 183 ALA A O 1
ATOM 1409 N N . LYS A 1 184 ? 0.480 -5.159 -16.864 1.00 88.25 184 LYS A N 1
ATOM 1410 C CA . LYS A 1 184 ? 1.435 -4.071 -17.131 1.00 88.25 184 LYS A CA 1
ATOM 1411 C C . LYS A 1 184 ? 2.859 -4.546 -16.903 1.00 88.25 184 LYS A C 1
ATOM 1413 O O . LYS A 1 184 ? 3.706 -4.372 -17.763 1.00 88.25 184 LYS A O 1
ATOM 1418 N N . LEU A 1 185 ? 3.127 -5.189 -15.772 1.00 84.19 185 LEU A N 1
ATOM 1419 C CA . LEU A 1 185 ? 4.478 -5.625 -15.452 1.00 84.19 185 LEU A CA 1
ATOM 1420 C C . LEU A 1 185 ? 5.024 -6.676 -16.428 1.00 84.19 185 LEU A C 1
ATOM 1422 O O . LEU A 1 185 ? 6.202 -6.622 -16.785 1.00 84.19 185 LEU A O 1
ATOM 1426 N N . GLN A 1 186 ? 4.197 -7.627 -16.851 1.00 87.94 186 GLN A N 1
ATOM 1427 C CA . GLN A 1 186 ? 4.604 -8.617 -17.845 1.00 87.94 186 GLN A CA 1
ATOM 1428 C C . GLN A 1 186 ? 4.950 -7.939 -19.175 1.00 87.94 186 GLN A C 1
ATOM 1430 O O . GLN A 1 186 ? 6.024 -8.188 -19.721 1.00 87.94 186 GLN A O 1
ATOM 1435 N N . ALA A 1 187 ? 4.105 -7.019 -19.644 1.00 93.12 187 ALA A N 1
ATOM 1436 C CA . ALA A 1 187 ? 4.349 -6.279 -20.877 1.00 93.12 187 ALA A CA 1
ATOM 1437 C C . ALA A 1 187 ? 5.600 -5.380 -20.787 1.00 93.12 187 ALA A C 1
ATOM 1439 O O . ALA A 1 187 ? 6.430 -5.377 -21.692 1.00 93.12 187 ALA A O 1
ATOM 1440 N N . GLU A 1 188 ? 5.811 -4.694 -19.659 1.00 92.69 188 GLU A N 1
ATOM 1441 C CA . GLU A 1 188 ? 7.010 -3.872 -19.438 1.00 92.69 188 GLU A CA 1
ATOM 1442 C C . GLU A 1 188 ? 8.295 -4.713 -19.379 1.00 92.69 188 GLU A C 1
ATOM 1444 O O . GLU A 1 188 ? 9.355 -4.218 -19.759 1.00 92.69 188 GLU A O 1
ATOM 1449 N N . THR A 1 189 ? 8.202 -5.970 -18.925 1.00 91.00 189 THR A N 1
ATOM 1450 C CA . THR A 1 189 ? 9.317 -6.935 -18.892 1.00 91.00 189 THR A CA 1
ATOM 1451 C C . THR A 1 189 ? 9.669 -7.418 -20.298 1.00 91.00 189 THR A C 1
ATOM 1453 O O . THR A 1 189 ? 10.845 -7.482 -20.650 1.00 91.00 189 THR A O 1
ATOM 1456 N N . GLN A 1 190 ? 8.657 -7.718 -21.119 1.00 93.00 190 GLN A N 1
ATOM 1457 C CA . GLN A 1 190 ? 8.848 -8.053 -22.534 1.00 93.00 190 GLN A CA 1
ATOM 1458 C C . GLN A 1 190 ? 9.509 -6.892 -23.280 1.00 93.00 190 GLN A C 1
ATOM 1460 O O . GLN A 1 190 ? 10.459 -7.100 -24.034 1.00 93.00 190 GLN A O 1
ATOM 1465 N N . LEU A 1 191 ? 9.070 -5.662 -23.001 1.00 95.31 191 LEU A N 1
ATOM 1466 C CA . LEU A 1 191 ? 9.682 -4.467 -23.562 1.00 95.31 191 LEU A CA 1
ATOM 1467 C C . LEU A 1 191 ? 11.140 -4.282 -23.111 1.00 95.31 191 LEU A C 1
ATOM 1469 O O . LEU A 1 191 ? 11.989 -4.010 -23.958 1.00 95.31 191 LEU A O 1
ATOM 1473 N N . SER A 1 192 ? 11.464 -4.474 -21.825 1.00 93.69 192 SER A N 1
ATOM 1474 C CA . SER A 1 192 ? 12.864 -4.454 -21.359 1.00 93.69 192 SER A CA 1
ATOM 1475 C C . SER A 1 192 ? 13.727 -5.470 -22.121 1.00 93.69 192 SER A C 1
ATOM 1477 O O . SER A 1 192 ? 14.856 -5.156 -22.494 1.00 93.69 192 SER A O 1
ATOM 1479 N N . GLY A 1 193 ? 13.191 -6.665 -22.399 1.00 93.44 193 GLY A N 1
ATOM 1480 C CA . GLY A 1 193 ? 13.867 -7.692 -23.197 1.00 93.44 193 GLY A CA 1
ATOM 1481 C C . GLY A 1 193 ? 14.150 -7.242 -24.633 1.00 93.44 193 GLY A C 1
ATOM 1482 O O . GLY A 1 193 ? 15.295 -7.310 -25.075 1.00 93.44 193 GLY A O 1
ATOM 1483 N N . ALA A 1 194 ? 13.142 -6.710 -25.330 1.00 94.69 194 ALA A N 1
ATOM 1484 C CA . ALA A 1 194 ? 13.291 -6.209 -26.700 1.00 94.69 194 ALA A CA 1
ATOM 1485 C C . ALA A 1 194 ? 14.277 -5.029 -26.791 1.00 94.69 194 ALA A C 1
ATOM 1487 O O . ALA A 1 194 ? 15.094 -4.959 -27.709 1.00 94.69 194 ALA A O 1
ATOM 1488 N N . VAL A 1 195 ? 14.247 -4.120 -25.810 1.00 94.69 195 VAL A N 1
ATOM 1489 C CA . VAL A 1 195 ? 15.220 -3.022 -25.691 1.00 94.69 195 VAL A CA 1
ATOM 1490 C C . VAL A 1 195 ? 16.631 -3.567 -25.497 1.00 94.69 195 VAL A C 1
ATOM 1492 O O . VAL A 1 195 ? 17.549 -3.121 -26.182 1.00 94.69 195 VAL A O 1
ATOM 1495 N N . SER A 1 196 ? 16.812 -4.532 -24.592 1.00 93.88 196 SER A N 1
ATOM 1496 C CA . SER A 1 196 ? 18.120 -5.142 -24.344 1.00 93.88 196 SER A CA 1
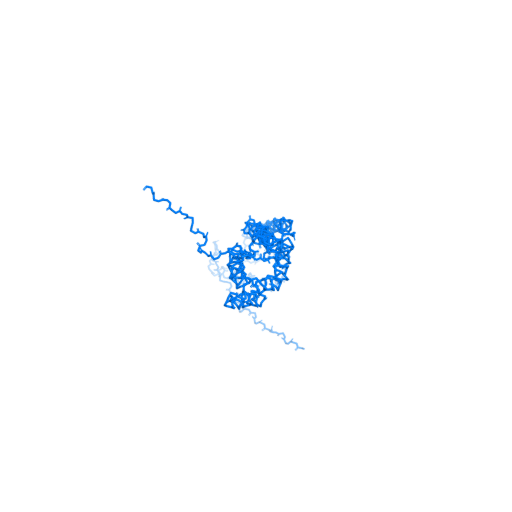ATOM 1497 C C . SER A 1 196 ? 18.668 -5.804 -25.606 1.00 93.88 196 SER A C 1
ATOM 1499 O O . SER A 1 196 ? 19.828 -5.587 -25.945 1.00 93.88 196 SER A O 1
ATOM 1501 N N . GLU A 1 197 ? 17.841 -6.565 -26.324 1.00 93.88 197 GLU A N 1
ATOM 1502 C CA . GLU A 1 197 ? 18.235 -7.201 -27.583 1.00 93.88 197 GLU A CA 1
ATOM 1503 C C . GLU A 1 197 ? 18.673 -6.157 -28.619 1.00 93.88 197 GLU A C 1
ATOM 1505 O O . GLU A 1 197 ? 19.735 -6.291 -29.232 1.00 93.88 197 GLU A O 1
ATOM 1510 N N . ALA A 1 198 ? 17.897 -5.079 -28.771 1.00 92.88 198 ALA A N 1
ATOM 1511 C CA . ALA A 1 198 ? 18.209 -4.015 -29.716 1.00 92.88 198 ALA A CA 1
ATOM 1512 C C . ALA A 1 198 ? 19.527 -3.309 -29.390 1.00 92.88 198 ALA A C 1
ATOM 1514 O O . ALA A 1 198 ? 20.346 -3.091 -30.2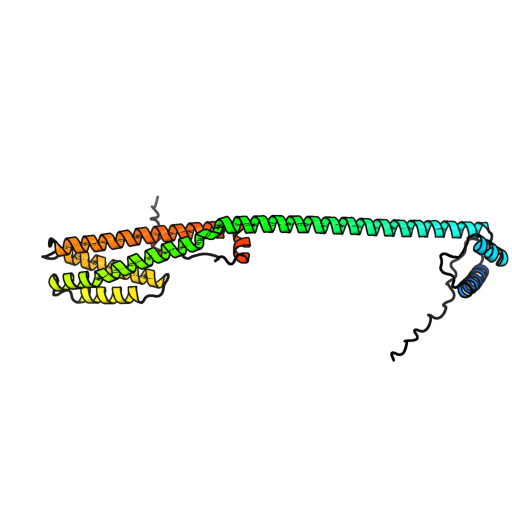84 1.00 92.88 198 ALA A O 1
ATOM 1515 N N . LEU A 1 199 ? 19.764 -3.000 -28.113 1.00 93.06 199 LEU A N 1
ATOM 1516 C CA . LEU A 1 199 ? 21.019 -2.409 -27.657 1.00 93.06 199 LEU A CA 1
ATOM 1517 C C . LEU A 1 199 ? 22.206 -3.353 -27.884 1.00 93.06 199 LEU A C 1
ATOM 1519 O O . LEU A 1 199 ? 23.251 -2.904 -28.349 1.00 93.06 199 LEU A O 1
ATOM 1523 N N . THR A 1 200 ? 22.050 -4.658 -27.639 1.00 93.88 200 THR A N 1
ATOM 1524 C CA . THR A 1 200 ? 23.097 -5.648 -27.932 1.00 93.88 200 THR A CA 1
ATOM 1525 C C . THR A 1 200 ? 23.414 -5.717 -29.427 1.00 93.88 200 THR A C 1
ATOM 1527 O O . THR A 1 200 ? 24.587 -5.704 -29.802 1.00 93.88 200 THR A O 1
ATOM 1530 N N . LYS A 1 201 ? 22.399 -5.744 -30.302 1.00 93.00 201 LYS A N 1
ATOM 1531 C CA . LYS A 1 201 ? 22.626 -5.739 -31.757 1.00 93.00 201 LYS A CA 1
ATOM 1532 C C . LYS A 1 201 ? 23.293 -4.451 -32.234 1.00 93.00 201 LYS A C 1
ATOM 1534 O O . LYS A 1 201 ? 24.189 -4.508 -33.071 1.00 93.00 201 LYS A O 1
ATOM 1539 N N . LEU A 1 202 ? 22.887 -3.302 -31.691 1.00 91.88 202 LEU A N 1
ATOM 1540 C CA . LEU A 1 202 ? 23.508 -2.012 -31.992 1.00 91.88 202 LEU A CA 1
ATOM 1541 C C . LEU A 1 202 ? 24.976 -1.976 -31.559 1.00 91.88 202 LEU A C 1
ATOM 1543 O O . LEU A 1 202 ? 25.821 -1.567 -32.351 1.00 91.88 202 LEU A O 1
ATOM 1547 N N . ALA A 1 203 ? 25.283 -2.447 -30.348 1.00 90.12 203 ALA A N 1
ATOM 1548 C CA . ALA A 1 203 ? 26.640 -2.482 -29.808 1.00 90.12 203 ALA A CA 1
ATOM 1549 C C . ALA A 1 203 ? 27.582 -3.393 -30.614 1.00 90.12 203 ALA A C 1
ATOM 1551 O O . ALA A 1 203 ? 28.743 -3.045 -30.812 1.00 90.12 203 ALA A O 1
ATOM 1552 N N . ASN A 1 204 ? 27.079 -4.525 -31.114 1.00 91.00 204 ASN A N 1
ATOM 1553 C CA . ASN A 1 204 ? 27.853 -5.464 -31.936 1.00 91.00 204 ASN A CA 1
ATOM 1554 C C . ASN A 1 204 ? 27.930 -5.061 -33.421 1.00 91.00 204 ASN A C 1
ATOM 1556 O O . ASN A 1 204 ? 28.684 -5.663 -34.186 1.00 91.00 204 ASN A O 1
ATOM 1560 N N . GLY A 1 205 ? 27.128 -4.086 -33.852 1.00 87.62 205 GLY A N 1
ATOM 1561 C CA . GLY A 1 205 ? 27.093 -3.603 -35.229 1.00 87.62 205 GLY A CA 1
ATOM 1562 C C . GLY A 1 205 ? 28.217 -2.616 -35.557 1.00 87.62 205 GLY A C 1
ATOM 1563 O O . GLY A 1 205 ? 28.912 -2.101 -34.684 1.00 87.62 205 GLY A O 1
ATOM 1564 N N . ALA A 1 206 ? 28.350 -2.275 -36.843 1.00 84.25 206 ALA A N 1
ATOM 1565 C CA . ALA A 1 206 ? 29.397 -1.369 -37.333 1.00 84.25 206 ALA A CA 1
ATOM 1566 C C . ALA A 1 206 ? 29.350 0.044 -36.716 1.00 84.25 206 ALA A C 1
ATOM 1568 O O . ALA A 1 206 ? 30.374 0.720 -36.659 1.00 84.25 206 ALA A O 1
ATOM 1569 N N . ALA A 1 207 ? 28.183 0.493 -36.236 1.00 86.25 207 ALA A N 1
ATOM 1570 C CA . ALA A 1 207 ? 28.044 1.774 -35.542 1.00 86.25 207 ALA A CA 1
ATOM 1571 C C . ALA A 1 207 ? 27.939 1.640 -34.013 1.00 86.25 207 ALA A C 1
ATOM 1573 O O . ALA A 1 207 ? 27.529 2.596 -33.359 1.00 86.25 207 ALA A O 1
ATOM 1574 N N . GLY A 1 208 ? 28.329 0.505 -33.424 1.00 84.81 208 GLY A N 1
ATOM 1575 C CA . GLY A 1 208 ? 28.293 0.305 -31.970 1.00 84.81 208 GLY A CA 1
ATOM 1576 C C . GLY A 1 208 ? 29.108 1.338 -31.189 1.00 84.81 208 GLY A C 1
ATOM 1577 O O . GLY A 1 208 ? 28.689 1.792 -30.129 1.00 84.81 208 GLY A O 1
ATOM 1578 N N . SER A 1 209 ? 30.225 1.801 -31.758 1.00 88.94 209 SER A N 1
ATOM 1579 C CA . SER A 1 209 ? 31.049 2.879 -31.190 1.00 88.94 209 SER A CA 1
ATOM 1580 C C . SER A 1 209 ? 30.597 4.289 -31.596 1.00 88.94 209 SER A C 1
ATOM 1582 O O . SER A 1 209 ? 31.263 5.267 -31.260 1.00 88.94 209 SER A O 1
ATOM 1584 N N . SER A 1 210 ? 29.490 4.427 -32.335 1.00 92.25 210 SER A N 1
ATOM 1585 C CA . SER A 1 210 ? 28.967 5.737 -32.727 1.00 92.25 210 SER A CA 1
ATOM 1586 C C . SER A 1 210 ? 28.551 6.530 -31.486 1.00 92.25 210 SER A C 1
ATOM 1588 O O . SER A 1 210 ? 27.794 6.009 -30.660 1.00 92.25 210 SER A O 1
ATOM 1590 N N . PRO A 1 211 ? 28.925 7.819 -31.373 1.00 92.31 211 PRO A N 1
ATOM 1591 C CA . PRO A 1 211 ? 28.497 8.664 -30.261 1.00 92.31 211 PRO A CA 1
ATOM 1592 C C . PRO A 1 211 ? 26.975 8.704 -30.069 1.00 92.31 211 PRO A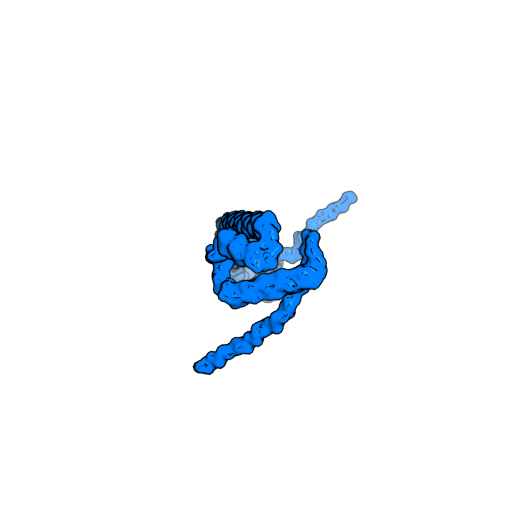 C 1
ATOM 1594 O O . PRO A 1 211 ? 26.502 8.892 -28.954 1.00 92.31 211 PRO A O 1
ATOM 1597 N N . GLN A 1 212 ? 26.192 8.537 -31.141 1.00 89.56 212 GLN A N 1
ATOM 1598 C CA . GLN A 1 212 ? 24.731 8.500 -31.059 1.00 89.56 212 GLN A CA 1
ATOM 1599 C C . GLN A 1 212 ? 24.208 7.198 -30.436 1.00 89.56 212 GLN A C 1
ATOM 1601 O O . GLN A 1 212 ? 23.276 7.251 -29.638 1.00 89.56 212 GLN A O 1
ATOM 1606 N N . VAL A 1 213 ? 24.810 6.052 -30.775 1.00 91.56 213 VAL A N 1
ATOM 1607 C CA . VAL A 1 213 ? 24.443 4.739 -30.218 1.00 91.56 213 VAL A CA 1
ATOM 1608 C C . VAL A 1 213 ? 24.829 4.662 -28.745 1.00 91.56 213 VAL A C 1
ATOM 1610 O O . VAL A 1 213 ? 24.013 4.241 -27.928 1.00 91.56 213 VAL A O 1
ATOM 1613 N N . LEU A 1 214 ? 26.026 5.137 -28.392 1.00 93.31 214 LEU A N 1
ATOM 1614 C CA . LEU A 1 214 ? 26.501 5.153 -27.007 1.00 93.31 214 LEU A CA 1
ATOM 1615 C C . LEU A 1 214 ? 25.603 6.017 -26.109 1.00 93.31 214 LEU A C 1
ATOM 1617 O O . LEU A 1 214 ? 25.085 5.518 -25.116 1.00 93.31 214 LEU A O 1
ATOM 1621 N N . ARG A 1 215 ? 25.306 7.264 -26.511 1.00 93.69 215 ARG A N 1
ATOM 1622 C CA . ARG A 1 215 ? 24.407 8.150 -25.744 1.00 93.69 215 ARG A CA 1
ATOM 1623 C C . ARG A 1 215 ? 23.018 7.552 -25.532 1.00 93.69 215 ARG A C 1
ATOM 1625 O O . ARG A 1 215 ? 22.487 7.608 -24.431 1.00 93.69 215 ARG A O 1
ATOM 1632 N N . LEU A 1 216 ? 22.426 6.980 -26.578 1.00 92.44 216 LEU A N 1
ATOM 1633 C CA . LEU A 1 216 ? 21.103 6.369 -26.481 1.00 92.44 216 LEU A CA 1
ATOM 1634 C C . LEU A 1 216 ? 21.119 5.120 -25.587 1.00 92.44 216 LEU A C 1
ATOM 1636 O O . LEU A 1 216 ? 20.185 4.902 -24.820 1.00 92.44 216 LEU A O 1
ATOM 1640 N N . SER A 1 217 ? 22.182 4.317 -25.664 1.00 92.00 217 SER A N 1
ATOM 1641 C CA . SER A 1 217 ? 22.377 3.168 -24.773 1.00 92.00 217 SER A CA 1
ATOM 1642 C C . SER A 1 217 ? 22.446 3.618 -23.314 1.00 92.00 217 SER A C 1
ATOM 1644 O O . SER A 1 217 ? 21.772 3.031 -22.467 1.00 92.00 217 SER A O 1
ATOM 1646 N N . ASP A 1 218 ? 23.171 4.704 -23.035 1.00 93.88 218 ASP A N 1
ATOM 1647 C CA . ASP A 1 218 ? 23.265 5.299 -21.700 1.00 93.88 218 ASP A CA 1
ATOM 1648 C C . ASP A 1 218 ? 21.915 5.849 -21.214 1.00 93.88 218 ASP A C 1
ATOM 1650 O O . ASP A 1 218 ? 21.528 5.622 -20.067 1.00 93.88 218 ASP A O 1
ATOM 1654 N N . GLU A 1 219 ? 21.156 6.532 -22.078 1.00 94.62 219 GLU A N 1
ATOM 1655 C CA . GLU A 1 219 ? 19.811 7.029 -21.758 1.00 94.62 219 GLU A CA 1
ATOM 1656 C C . GLU A 1 219 ? 18.843 5.886 -21.420 1.00 94.62 219 GLU A C 1
ATOM 1658 O O . GLU A 1 219 ? 18.118 5.963 -20.423 1.00 94.62 219 GLU A O 1
ATOM 1663 N N . MET A 1 220 ? 18.854 4.808 -22.210 1.00 94.50 220 MET A N 1
ATOM 1664 C CA . MET A 1 220 ? 18.001 3.636 -21.992 1.00 94.50 220 MET A CA 1
ATOM 1665 C C . MET A 1 220 ? 18.403 2.869 -20.728 1.00 94.50 220 MET A C 1
ATOM 1667 O O . MET A 1 220 ? 17.535 2.522 -19.924 1.00 94.50 220 MET A O 1
ATOM 1671 N N . ALA A 1 221 ? 19.702 2.658 -20.498 1.00 91.88 221 ALA A N 1
ATOM 1672 C CA . ALA A 1 221 ? 20.205 2.050 -19.266 1.00 91.88 221 ALA A CA 1
ATOM 1673 C C . ALA A 1 221 ? 19.863 2.909 -18.037 1.00 91.88 221 ALA A C 1
ATOM 1675 O O . ALA A 1 221 ? 19.426 2.399 -17.002 1.00 91.88 221 ALA A O 1
ATOM 1676 N N . GLY A 1 222 ? 19.987 4.233 -18.160 1.00 94.19 222 GLY A N 1
ATOM 1677 C CA . GLY A 1 222 ? 19.566 5.193 -17.146 1.00 94.19 222 GLY A CA 1
ATOM 1678 C C . GLY A 1 222 ? 18.063 5.130 -16.863 1.00 94.19 222 GLY A C 1
ATOM 1679 O O . GLY A 1 222 ? 17.656 5.182 -15.699 1.00 94.19 222 GLY A O 1
ATOM 1680 N N . ALA A 1 223 ? 17.228 4.979 -17.893 1.00 93.69 223 ALA A N 1
ATOM 1681 C CA . ALA A 1 223 ? 15.787 4.799 -17.738 1.00 93.69 223 ALA A CA 1
ATOM 1682 C C . ALA A 1 223 ? 15.454 3.491 -17.000 1.00 93.69 223 ALA A C 1
ATOM 1684 O O . ALA A 1 223 ? 14.681 3.523 -16.041 1.00 93.69 223 ALA A O 1
ATOM 1685 N N . GLU A 1 224 ? 16.084 2.373 -17.370 1.00 91.31 224 GLU A N 1
ATOM 1686 C CA . GLU A 1 224 ? 15.850 1.069 -16.734 1.00 91.31 224 GLU A CA 1
ATOM 1687 C C . GLU A 1 224 ? 16.284 1.060 -15.263 1.00 91.31 224 GLU A C 1
ATOM 1689 O O . GLU A 1 224 ? 15.543 0.611 -14.385 1.00 91.31 224 GLU A O 1
ATOM 1694 N N . ASN A 1 225 ? 17.435 1.665 -14.959 1.00 93.00 225 ASN A N 1
ATOM 1695 C CA . ASN A 1 225 ? 17.899 1.833 -13.584 1.00 93.00 225 ASN A CA 1
ATOM 1696 C C . ASN A 1 225 ? 16.919 2.670 -12.750 1.00 93.00 225 ASN A C 1
ATOM 1698 O O . ASN A 1 225 ? 16.608 2.316 -11.609 1.00 93.00 225 ASN A O 1
ATOM 1702 N N . ARG A 1 226 ? 16.379 3.761 -13.308 1.00 94.75 226 ARG A N 1
ATOM 1703 C CA . ARG A 1 226 ? 15.362 4.578 -12.623 1.00 94.75 226 ARG A CA 1
ATOM 1704 C C . ARG A 1 226 ? 14.073 3.793 -12.396 1.00 94.75 226 ARG A C 1
ATOM 1706 O O . ARG A 1 226 ? 13.524 3.872 -11.301 1.00 94.75 226 ARG A O 1
ATOM 1713 N N . ILE A 1 227 ? 13.625 2.997 -13.367 1.00 91.62 227 ILE A N 1
ATOM 1714 C CA . ILE A 1 227 ? 12.468 2.103 -13.206 1.00 91.62 227 ILE A CA 1
ATOM 1715 C C . ILE A 1 227 ? 12.705 1.116 -12.061 1.00 91.62 227 ILE A C 1
ATOM 1717 O O . ILE A 1 227 ? 11.841 0.971 -11.195 1.00 91.62 227 ILE A O 1
ATOM 1721 N N . ALA A 1 228 ? 13.874 0.474 -12.004 1.00 90.75 228 ALA A N 1
ATOM 1722 C CA . ALA A 1 228 ? 14.211 -0.461 -10.934 1.00 90.75 228 ALA A CA 1
ATOM 1723 C C . ALA A 1 228 ? 14.172 0.208 -9.547 1.00 90.75 228 ALA A C 1
ATOM 1725 O O . ALA A 1 228 ? 13.588 -0.338 -8.606 1.00 90.75 228 ALA A O 1
ATOM 1726 N N . VAL A 1 229 ? 14.733 1.416 -9.429 1.00 94.12 229 VAL A N 1
ATOM 1727 C CA . VAL A 1 229 ? 14.730 2.199 -8.185 1.00 94.12 229 VAL A CA 1
ATOM 1728 C C . VAL A 1 229 ? 13.312 2.597 -7.768 1.00 94.12 229 VAL A C 1
ATOM 1730 O O . VAL A 1 229 ? 12.942 2.396 -6.611 1.00 94.12 229 VAL A O 1
ATOM 1733 N N . GLU A 1 230 ? 12.495 3.124 -8.681 1.00 94.31 230 GLU A N 1
ATOM 1734 C CA . GLU A 1 230 ? 11.128 3.545 -8.350 1.00 94.31 230 GLU A CA 1
ATOM 1735 C C . GLU A 1 230 ? 10.221 2.352 -8.021 1.00 94.31 230 GLU A C 1
ATOM 1737 O O . GLU A 1 230 ? 9.447 2.405 -7.062 1.00 94.31 230 GLU A O 1
ATOM 1742 N N . ARG A 1 231 ? 10.380 1.217 -8.716 1.00 91.81 231 ARG A N 1
ATOM 1743 C CA . ARG A 1 231 ? 9.683 -0.033 -8.368 1.00 91.81 231 ARG A CA 1
ATOM 1744 C C . ARG A 1 231 ? 10.065 -0.530 -6.978 1.00 91.81 231 ARG A C 1
ATOM 1746 O O . ARG A 1 231 ? 9.195 -0.992 -6.239 1.00 91.81 231 ARG A O 1
ATOM 1753 N N . LYS A 1 232 ? 11.345 -0.432 -6.605 1.00 92.81 232 LYS A N 1
ATOM 1754 C CA . LYS A 1 232 ? 11.812 -0.777 -5.257 1.00 92.81 232 LYS A CA 1
ATOM 1755 C C . LYS A 1 232 ? 11.143 0.110 -4.204 1.00 92.81 232 LYS A C 1
ATOM 1757 O O . LYS A 1 232 ? 10.544 -0.426 -3.276 1.00 92.81 232 LYS A O 1
ATOM 1762 N N . LYS A 1 233 ? 11.161 1.436 -4.386 1.00 95.44 233 LYS A N 1
ATOM 1763 C CA . LYS A 1 233 ? 10.517 2.394 -3.466 1.00 95.44 233 LYS A CA 1
ATOM 1764 C C . LYS A 1 233 ? 9.015 2.153 -3.323 1.00 95.44 233 LYS A C 1
ATOM 1766 O O . LYS A 1 233 ? 8.490 2.197 -2.213 1.00 95.44 233 LYS A O 1
ATOM 1771 N N . TYR A 1 234 ? 8.323 1.875 -4.428 1.00 94.38 234 TYR A N 1
ATOM 1772 C CA . TYR A 1 234 ? 6.909 1.506 -4.388 1.00 94.38 234 TYR A CA 1
ATOM 1773 C C . TYR A 1 234 ? 6.683 0.225 -3.581 1.00 94.38 234 TYR A C 1
ATOM 1775 O O . TYR A 1 234 ? 5.844 0.196 -2.683 1.00 94.38 234 TYR A O 1
ATOM 1783 N N . ASN A 1 235 ? 7.462 -0.826 -3.851 1.00 92.94 235 ASN A N 1
ATOM 1784 C CA . ASN A 1 235 ? 7.347 -2.095 -3.135 1.00 92.94 235 ASN A CA 1
ATOM 1785 C C . ASN A 1 235 ? 7.624 -1.942 -1.634 1.00 92.94 235 ASN A C 1
ATOM 1787 O O . ASN A 1 235 ? 6.956 -2.586 -0.826 1.00 92.94 235 ASN A O 1
ATOM 1791 N N . GLU A 1 236 ? 8.567 -1.081 -1.253 1.00 95.62 236 GLU A N 1
ATOM 1792 C CA . GLU A 1 236 ? 8.842 -0.734 0.144 1.00 95.62 236 GLU A CA 1
ATOM 1793 C C . GLU A 1 236 ? 7.656 -0.009 0.793 1.00 95.62 236 GLU A C 1
ATOM 1795 O O . GLU A 1 236 ? 7.223 -0.411 1.874 1.00 95.62 236 GLU A O 1
ATOM 1800 N N . ALA A 1 237 ? 7.068 0.986 0.119 1.00 96.00 237 ALA A N 1
ATOM 1801 C CA . ALA A 1 237 ? 5.881 1.692 0.607 1.00 96.00 237 ALA A CA 1
ATOM 1802 C C . ALA A 1 237 ? 4.677 0.745 0.780 1.00 96.00 237 ALA A C 1
ATOM 1804 O O . ALA A 1 237 ? 3.989 0.779 1.804 1.00 96.00 237 ALA A O 1
ATOM 1805 N N . VAL A 1 238 ? 4.453 -0.148 -0.190 1.00 95.12 238 VAL A N 1
ATOM 1806 C CA . VAL A 1 238 ? 3.422 -1.193 -0.121 1.00 95.12 238 VAL A CA 1
ATOM 1807 C C . VAL A 1 238 ? 3.687 -2.147 1.041 1.00 95.12 238 VAL A C 1
ATOM 1809 O O . VAL A 1 238 ? 2.769 -2.468 1.795 1.00 95.12 238 VAL A O 1
ATOM 1812 N N . ALA A 1 239 ? 4.931 -2.596 1.222 1.00 94.75 239 ALA A N 1
ATOM 1813 C CA . ALA A 1 239 ? 5.298 -3.497 2.309 1.00 94.75 239 ALA A CA 1
ATOM 1814 C C . ALA A 1 239 ? 5.104 -2.844 3.684 1.00 94.75 239 ALA A C 1
ATOM 1816 O O . ALA A 1 239 ? 4.605 -3.496 4.606 1.00 94.75 239 ALA A O 1
ATOM 1817 N N . GLU A 1 240 ? 5.459 -1.565 3.825 1.00 95.31 240 GLU A N 1
ATOM 1818 C CA . GLU A 1 240 ? 5.246 -0.805 5.054 1.00 95.31 240 GLU A CA 1
ATOM 1819 C C . GLU A 1 240 ? 3.753 -0.682 5.376 1.00 95.31 240 GLU A C 1
ATOM 1821 O O . GLU A 1 240 ? 3.338 -1.007 6.495 1.00 95.31 240 GLU A O 1
ATOM 1826 N N . TYR A 1 241 ? 2.937 -0.296 4.388 1.00 96.69 241 TYR A N 1
ATOM 1827 C CA . TYR A 1 241 ? 1.486 -0.248 4.538 1.00 96.69 241 TYR A CA 1
ATOM 1828 C C . TYR A 1 241 ? 0.923 -1.612 4.934 1.00 96.69 241 TYR A C 1
ATOM 1830 O O . TYR A 1 241 ? 0.253 -1.720 5.957 1.00 96.69 241 TYR A O 1
ATOM 1838 N N . ASN A 1 242 ? 1.221 -2.662 4.165 1.00 95.50 242 ASN A N 1
ATOM 1839 C CA . ASN A 1 242 ? 0.665 -3.997 4.375 1.00 95.50 242 ASN A CA 1
ATOM 1840 C C . ASN A 1 242 ? 1.037 -4.542 5.760 1.00 95.50 242 ASN A C 1
ATOM 1842 O O . ASN A 1 242 ? 0.193 -5.108 6.453 1.00 95.50 242 ASN A O 1
ATOM 1846 N N . ARG A 1 243 ? 2.280 -4.323 6.206 1.00 95.06 243 ARG A N 1
ATOM 1847 C CA . ARG A 1 243 ? 2.731 -4.724 7.543 1.00 95.06 243 ARG A CA 1
ATOM 1848 C C . ARG A 1 243 ? 1.997 -3.959 8.642 1.00 95.06 243 ARG A C 1
ATOM 1850 O O . ARG A 1 243 ? 1.633 -4.560 9.647 1.00 95.06 243 ARG A O 1
ATOM 1857 N N . ALA A 1 244 ? 1.798 -2.653 8.484 1.00 94.44 244 ALA A N 1
ATOM 1858 C CA . ALA A 1 244 ? 1.066 -1.847 9.458 1.00 94.44 244 ALA A CA 1
ATOM 1859 C C . ALA A 1 244 ? -0.426 -2.218 9.500 1.00 94.44 244 ALA A C 1
ATOM 1861 O O . ALA A 1 244 ? -0.994 -2.376 10.578 1.00 94.44 244 ALA A O 1
ATOM 1862 N N . ALA A 1 245 ? -1.032 -2.417 8.331 1.00 94.25 245 ALA A N 1
ATOM 1863 C CA . ALA A 1 245 ? -2.434 -2.767 8.144 1.00 94.25 245 ALA A CA 1
ATOM 1864 C C . ALA A 1 245 ? -2.783 -4.179 8.644 1.00 94.25 245 ALA A C 1
ATOM 1866 O O . ALA A 1 245 ? -3.925 -4.414 9.029 1.00 94.25 245 ALA A O 1
ATOM 1867 N N . ALA A 1 246 ? -1.828 -5.114 8.652 1.00 93.94 246 ALA A N 1
ATOM 1868 C CA . ALA A 1 246 ? -2.046 -6.492 9.096 1.00 93.94 246 ALA A CA 1
ATOM 1869 C C . ALA A 1 246 ? -1.894 -6.700 10.616 1.00 93.94 246 ALA A C 1
ATOM 1871 O O . ALA A 1 246 ? -2.375 -7.700 11.148 1.00 93.94 246 ALA A O 1
ATOM 1872 N N . LYS A 1 247 ? -1.235 -5.783 11.334 1.00 93.25 247 LYS A N 1
ATOM 1873 C CA . LYS A 1 247 ? -0.970 -5.929 12.776 1.00 93.25 247 LYS A CA 1
ATOM 1874 C C . LYS A 1 247 ? -2.223 -5.672 13.612 1.00 93.25 247 LYS A C 1
ATOM 1876 O O . LYS A 1 247 ? -2.887 -4.661 13.419 1.00 93.25 247 LYS A O 1
ATOM 1881 N N . PHE A 1 248 ? -2.510 -6.531 14.590 1.00 92.12 248 PHE A N 1
ATOM 1882 C CA . PHE A 1 248 ? -3.501 -6.233 15.629 1.00 92.12 248 PHE A CA 1
ATOM 1883 C C . PHE A 1 248 ? -2.951 -5.147 16.578 1.00 92.12 248 PHE A C 1
ATOM 1885 O O . PHE A 1 248 ? -1.763 -5.204 16.906 1.00 92.12 248 PHE A O 1
ATOM 1892 N N . PRO A 1 249 ? -3.756 -4.164 17.028 1.00 91.50 249 PRO A N 1
ATOM 1893 C CA . PRO A 1 249 ? -5.196 -3.969 16.783 1.00 91.50 249 PRO A CA 1
ATOM 1894 C C . PRO A 1 249 ? -5.540 -3.209 15.488 1.00 91.50 249 PRO A C 1
ATOM 1896 O O . PRO A 1 249 ? -6.711 -3.118 15.116 1.00 91.50 249 PRO A O 1
ATOM 1899 N N . THR A 1 250 ? -4.540 -2.683 14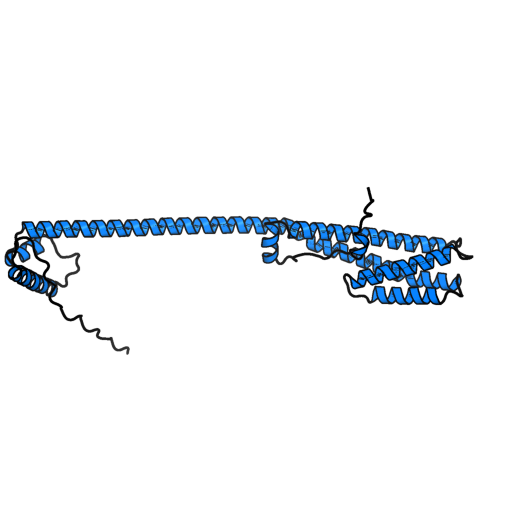.776 1.00 93.12 250 THR A N 1
ATOM 1900 C CA . THR A 1 250 ? -4.712 -1.890 13.549 1.00 93.12 250 THR A CA 1
ATOM 1901 C C . THR A 1 250 ? -5.526 -2.614 12.474 1.00 93.12 250 THR A C 1
ATOM 1903 O O . THR A 1 250 ? -6.344 -1.979 11.822 1.00 93.12 250 THR A O 1
ATOM 1906 N N . SER A 1 251 ? -5.375 -3.929 12.307 1.00 92.94 251 SER A N 1
ATOM 1907 C CA . SER A 1 251 ? -6.091 -4.719 11.294 1.00 92.94 251 SER A CA 1
ATOM 1908 C C . SER A 1 251 ? -7.611 -4.719 11.447 1.00 92.94 251 SER A C 1
ATOM 1910 O O . SER A 1 251 ? -8.317 -4.733 10.435 1.00 92.94 251 SER A O 1
ATOM 1912 N N . TRP A 1 252 ? -8.105 -4.649 12.685 1.00 93.19 252 TRP A N 1
ATOM 1913 C CA . TRP A 1 252 ? -9.524 -4.495 13.004 1.00 93.19 252 TRP A CA 1
ATOM 1914 C C . TRP A 1 252 ? -9.982 -3.046 12.791 1.00 93.19 252 TRP A C 1
ATOM 1916 O O . TRP A 1 252 ? -10.919 -2.794 12.033 1.00 93.19 252 TRP A O 1
ATOM 1926 N N . ALA A 1 253 ? -9.258 -2.085 13.374 1.00 93.38 253 ALA A N 1
ATOM 1927 C CA . ALA A 1 253 ? -9.572 -0.657 13.289 1.00 93.38 253 ALA A CA 1
ATOM 1928 C C . ALA A 1 253 ? -9.578 -0.135 11.839 1.00 93.38 253 ALA A C 1
ATOM 1930 O O . ALA A 1 253 ? -10.405 0.689 11.457 1.00 93.38 253 ALA A O 1
ATOM 1931 N N . ARG A 1 254 ? -8.686 -0.664 10.998 1.00 94.12 254 ARG A N 1
ATOM 1932 C CA . ARG A 1 254 ? -8.543 -0.340 9.575 1.00 94.12 254 ARG A CA 1
ATOM 1933 C C . ARG A 1 254 ? -9.854 -0.462 8.799 1.00 94.12 254 ARG A C 1
ATOM 1935 O O . ARG A 1 254 ? -10.130 0.393 7.964 1.00 94.12 254 ARG A O 1
ATOM 1942 N N . ALA A 1 255 ? -10.638 -1.513 9.054 1.00 90.69 255 ALA A N 1
ATOM 1943 C CA . ALA A 1 255 ? -11.906 -1.735 8.361 1.00 90.69 255 ALA A CA 1
ATOM 1944 C C . ALA A 1 255 ? -12.943 -0.660 8.722 1.00 90.69 255 ALA A C 1
ATOM 1946 O O . ALA A 1 255 ? -13.632 -0.163 7.838 1.00 90.69 255 ALA A O 1
ATOM 1947 N N . MET A 1 256 ? -12.995 -0.252 9.994 1.00 92.12 256 MET A N 1
ATOM 1948 C CA . MET A 1 256 ? -13.881 0.822 10.461 1.00 92.12 256 MET A CA 1
ATOM 1949 C C . MET A 1 256 ? -13.472 2.196 9.921 1.00 92.12 256 MET A C 1
ATOM 1951 O O . MET A 1 256 ? -14.328 3.026 9.643 1.00 92.12 256 MET A O 1
ATOM 1955 N N . LEU A 1 257 ? -12.169 2.425 9.744 1.00 93.44 257 LEU A N 1
ATOM 1956 C CA . LEU A 1 257 ? -11.615 3.674 9.214 1.00 93.44 257 LEU A CA 1
ATOM 1957 C C . LEU A 1 257 ? -11.609 3.743 7.671 1.00 93.44 257 LEU A C 1
ATOM 1959 O O . LEU A 1 257 ? -11.154 4.734 7.111 1.00 93.44 257 LEU A O 1
ATOM 1963 N N . GLY A 1 258 ? -12.082 2.704 6.972 1.00 93.19 258 GLY A N 1
ATOM 1964 C CA . GLY A 1 258 ? -12.178 2.691 5.505 1.00 93.19 258 GLY A CA 1
ATOM 1965 C C . GLY A 1 258 ? -10.857 2.454 4.758 1.00 93.19 258 GLY A C 1
ATOM 1966 O O . GLY A 1 258 ? -10.788 2.628 3.543 1.00 93.19 258 GLY A O 1
ATOM 1967 N N . TYR A 1 259 ? -9.798 2.029 5.445 1.00 95.31 259 TYR A N 1
ATOM 1968 C CA . TYR A 1 259 ? -8.504 1.753 4.818 1.00 95.31 259 TYR A CA 1
ATOM 1969 C C . TYR A 1 259 ? -8.492 0.397 4.093 1.00 95.31 259 TYR A C 1
ATOM 1971 O O . TYR A 1 259 ? -9.031 -0.605 4.577 1.00 95.31 259 TYR A O 1
ATOM 1979 N N . ARG A 1 260 ? -7.787 0.322 2.957 1.00 92.12 260 ARG A N 1
ATOM 1980 C CA . ARG A 1 260 ? -7.611 -0.911 2.163 1.00 92.12 260 ARG A CA 1
ATOM 1981 C C . ARG A 1 260 ? -6.989 -2.044 2.972 1.00 92.12 260 ARG A C 1
ATOM 1983 O O . ARG A 1 260 ? -6.083 -1.809 3.759 1.00 92.12 260 ARG A O 1
ATOM 1990 N N . ALA A 1 261 ? -7.395 -3.290 2.737 1.00 91.12 261 ALA A N 1
ATOM 1991 C CA . ALA A 1 261 ? -6.782 -4.432 3.425 1.00 91.12 261 ALA A CA 1
ATOM 1992 C C . ALA A 1 261 ? -5.300 -4.617 3.074 1.00 91.12 261 ALA A C 1
ATOM 1994 O O . ALA A 1 261 ? -4.498 -4.947 3.944 1.00 91.12 261 ALA A O 1
ATOM 1995 N N . ARG A 1 262 ? -4.949 -4.375 1.809 1.00 92.56 262 ARG A N 1
ATOM 1996 C CA . ARG A 1 262 ? -3.592 -4.470 1.272 1.00 92.56 262 ARG A CA 1
ATOM 1997 C C . ARG A 1 262 ? -3.468 -3.677 -0.026 1.00 92.56 262 ARG A C 1
ATOM 1999 O O . ARG A 1 262 ? -4.475 -3.425 -0.686 1.00 92.56 262 ARG A O 1
ATOM 2006 N N . TYR A 1 263 ? -2.234 -3.356 -0.387 1.00 90.12 263 TYR A N 1
ATOM 2007 C CA . TYR A 1 263 ? -1.828 -2.992 -1.743 1.00 90.12 263 TYR A CA 1
ATOM 2008 C C . TYR A 1 263 ? -0.998 -4.123 -2.353 1.00 90.12 263 TYR A C 1
ATOM 2010 O O . TYR A 1 263 ? -0.344 -4.885 -1.631 1.00 90.12 263 TYR A O 1
ATOM 2018 N N . ASP A 1 264 ? -1.014 -4.223 -3.677 1.00 87.81 264 ASP A N 1
ATOM 2019 C CA . ASP A 1 264 ? -0.224 -5.205 -4.411 1.00 87.81 264 ASP A CA 1
ATOM 2020 C C . ASP A 1 264 ? 1.155 -4.645 -4.761 1.00 87.81 264 ASP A C 1
ATOM 2022 O O . ASP A 1 264 ? 1.326 -3.458 -5.011 1.00 87.81 264 ASP A O 1
ATOM 2026 N N . THR A 1 265 ? 2.170 -5.502 -4.745 1.00 84.31 265 THR A N 1
ATOM 2027 C CA . THR A 1 265 ? 3.545 -5.124 -5.097 1.00 84.31 265 THR A CA 1
ATOM 2028 C C . THR A 1 265 ? 3.784 -5.240 -6.601 1.00 84.31 265 THR A C 1
ATOM 2030 O O . THR A 1 265 ? 3.293 -6.174 -7.230 1.00 84.31 265 THR A O 1
ATOM 2033 N N . PHE A 1 266 ? 4.672 -4.411 -7.148 1.00 76.00 266 PHE A N 1
ATOM 2034 C CA . PHE A 1 266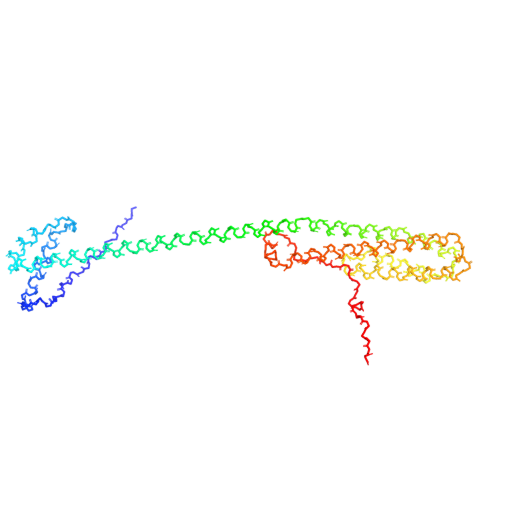 ? 5.300 -4.598 -8.460 1.00 76.00 266 PHE A CA 1
ATOM 2035 C C . PHE A 1 266 ? 6.354 -5.729 -8.395 1.00 76.00 266 PHE A C 1
ATOM 2037 O O . PHE A 1 266 ? 7.564 -5.483 -8.470 1.00 76.00 266 PHE A O 1
ATOM 2044 N N . LYS A 1 267 ? 5.931 -6.986 -8.222 1.00 71.56 267 LYS A N 1
ATOM 2045 C CA . LYS A 1 267 ? 6.826 -8.162 -8.226 1.00 71.56 267 LYS A CA 1
ATOM 2046 C C . LYS A 1 267 ? 6.882 -8.813 -9.601 1.00 71.56 267 LYS A C 1
ATOM 2048 O O . LYS A 1 267 ? 5.837 -9.137 -10.143 1.00 71.56 267 LYS A O 1
ATOM 2053 N N . ALA A 1 268 ? 8.092 -9.057 -10.121 1.00 47.91 268 ALA A N 1
ATOM 2054 C CA . ALA A 1 268 ? 8.275 -10.001 -11.227 1.00 47.91 268 ALA A CA 1
ATOM 2055 C C . ALA A 1 268 ? 7.747 -11.382 -10.797 1.00 47.91 268 ALA A C 1
ATOM 2057 O O . ALA A 1 268 ? 7.814 -11.703 -9.608 1.00 47.91 268 ALA A O 1
ATOM 2058 N N . SER A 1 269 ? 7.197 -12.132 -11.755 1.00 34.44 269 SER A N 1
ATOM 2059 C CA . SER A 1 269 ? 6.568 -13.454 -11.604 1.00 34.44 269 SER A CA 1
ATOM 2060 C C . SER A 1 269 ? 7.197 -14.344 -10.507 1.00 34.44 269 SER A C 1
ATOM 2062 O O . SER A 1 269 ? 8.411 -14.279 -10.292 1.00 34.44 269 SER A O 1
ATOM 2064 N N . PRO A 1 270 ? 6.419 -15.224 -9.839 1.00 43.38 270 PRO A N 1
ATOM 2065 C CA . PRO A 1 270 ? 6.912 -16.183 -8.837 1.00 43.38 270 PRO A CA 1
ATOM 2066 C C . PRO A 1 270 ? 8.154 -17.008 -9.243 1.00 43.38 270 PRO A C 1
ATOM 2068 O O . PRO A 1 270 ? 8.845 -17.514 -8.362 1.00 43.38 270 PRO A O 1
ATOM 2071 N N . ALA A 1 271 ? 8.508 -17.079 -10.532 1.00 42.00 271 ALA A N 1
ATOM 2072 C CA . ALA A 1 271 ? 9.769 -17.653 -11.011 1.00 42.00 271 ALA A CA 1
ATOM 2073 C C . ALA A 1 271 ? 11.042 -16.972 -10.450 1.00 42.00 271 ALA A C 1
ATOM 2075 O O . ALA A 1 271 ? 12.069 -17.624 -10.312 1.00 42.00 271 ALA A O 1
ATOM 2076 N N . ALA A 1 272 ? 10.990 -15.691 -10.064 1.00 39.84 272 ALA A N 1
ATOM 2077 C CA . ALA A 1 272 ? 12.149 -14.961 -9.526 1.00 39.84 272 ALA A CA 1
ATOM 2078 C C . ALA A 1 272 ? 12.383 -15.168 -8.011 1.00 39.84 272 ALA A C 1
ATOM 2080 O O . ALA A 1 272 ? 13.316 -14.598 -7.449 1.00 39.84 272 ALA A O 1
ATOM 2081 N N . GLN A 1 273 ? 11.523 -15.937 -7.327 1.00 39.25 273 GLN A N 1
ATOM 2082 C CA . GLN A 1 273 ? 11.611 -16.206 -5.881 1.00 39.25 273 GLN A CA 1
ATOM 2083 C C . GLN A 1 273 ? 12.215 -17.572 -5.533 1.00 39.25 273 GLN A C 1
ATOM 2085 O O . GLN A 1 273 ? 12.378 -17.869 -4.350 1.00 39.25 273 GLN A O 1
ATOM 2090 N N . GLN A 1 274 ? 12.597 -18.382 -6.522 1.00 33.66 274 GLN A N 1
ATOM 2091 C CA . GLN A 1 274 ? 13.425 -19.559 -6.271 1.00 33.66 274 GLN A CA 1
ATOM 2092 C C . GLN A 1 274 ? 14.882 -19.105 -6.132 1.00 33.66 274 GLN A C 1
ATOM 2094 O O . GLN A 1 274 ? 15.610 -18.969 -7.111 1.00 33.66 274 GLN A O 1
ATOM 2099 N N . ALA A 1 275 ? 15.294 -18.801 -4.899 1.00 34.28 275 ALA A N 1
ATOM 2100 C CA . ALA A 1 275 ? 16.709 -18.683 -4.563 1.00 34.28 275 ALA A CA 1
ATOM 2101 C C . ALA A 1 275 ? 17.429 -20.004 -4.913 1.00 34.28 275 ALA A C 1
ATOM 2103 O O . ALA A 1 275 ? 16.817 -21.065 -4.757 1.00 34.28 275 ALA A O 1
ATOM 2104 N N . PRO A 1 276 ? 18.696 -19.977 -5.375 1.00 51.03 276 PRO A N 1
ATOM 2105 C CA . PRO A 1 276 ? 19.436 -21.199 -5.665 1.00 51.03 276 PRO A CA 1
ATOM 2106 C C . PRO A 1 276 ? 19.523 -22.054 -4.399 1.00 51.03 276 PRO A C 1
ATOM 2108 O O . PRO A 1 276 ? 20.104 -21.647 -3.392 1.00 51.03 276 PRO A O 1
ATOM 2111 N N . VAL A 1 277 ? 18.918 -23.239 -4.450 1.00 53.19 277 VAL A N 1
ATOM 2112 C CA . VAL A 1 277 ? 19.129 -24.281 -3.449 1.00 53.19 277 VAL A CA 1
ATOM 2113 C C . VAL A 1 277 ? 20.484 -24.890 -3.778 1.00 53.19 277 VAL A C 1
ATOM 2115 O O . VAL A 1 277 ? 20.612 -25.619 -4.758 1.00 53.19 277 VAL A O 1
ATOM 2118 N N . PHE A 1 278 ? 21.514 -24.536 -3.011 1.00 40.88 278 PHE A N 1
ATOM 2119 C CA . PHE A 1 278 ? 22.790 -25.234 -3.095 1.00 40.88 278 PHE A CA 1
ATOM 2120 C C . PHE A 1 278 ? 22.586 -26.661 -2.565 1.00 40.88 278 PHE A C 1
ATOM 2122 O O . PHE A 1 278 ? 22.160 -26.804 -1.415 1.00 40.88 278 PHE A O 1
ATOM 2129 N N . PRO A 1 279 ? 22.841 -27.711 -3.366 1.00 48.31 279 PRO A N 1
ATOM 2130 C CA . PRO A 1 279 ? 22.963 -29.052 -2.819 1.00 48.31 279 PRO A CA 1
ATOM 2131 C C . PRO A 1 279 ? 24.199 -29.077 -1.910 1.00 48.31 279 PRO A C 1
ATOM 2133 O O . PRO A 1 279 ? 25.274 -28.631 -2.318 1.00 48.31 279 PRO A O 1
ATOM 2136 N N . GLY A 1 280 ? 23.995 -29.504 -0.662 1.00 53.62 280 GLY A N 1
ATOM 2137 C CA . GLY A 1 280 ? 25.073 -29.770 0.293 1.00 53.62 280 GLY A CA 1
ATOM 2138 C C . GLY A 1 280 ? 25.884 -31.002 -0.075 1.00 53.62 280 GLY A C 1
ATOM 2139 O O . GLY A 1 280 ? 25.363 -31.844 -0.842 1.00 53.62 280 GLY A O 1
#

Secondary structure (DSSP, 8-state):
------PPPP--PPP--PPPTTS-HHHHHHHHHHHHHHHHH----TTS--HHHHHHHHHHTT--HHHHHHHHHHHHHHHHHHHHHHHHHHHHHHHHHHHHHHHHHHHHHHHHHHHHHHHHHHTTHHHHHHHHHHHHHHHHHHHHHHHHHHHHHHHHH-TT-HHHHHHHHHHHHHHHHSPTTHHHHHHHHHHHHHHHHHHHHHHHSTTTT-HHHHHHHHHHHHHHHHHHHHHHHHHHHHHHHHHHHHSTTHHHHHHHTT--S--------GGGG-------

Foldseek 3Di:
DDDDDDDDDPDPPQPPQDDDPPDDPVLSSLVSVLVVVVCVVCPDDPVPDDLVNQLVSCVVSVHDNVVSVVVVVVVVVVVVVVVVVVVVVVVVVVVVVVVVVVVVVVVVVVLVVLLVVLCVQQVCLVVQLVVLVVQLVVLLVVLLVLLVVLLVLCCVFVVPPPVLSVQLVVLSVQLVPQDPDPSNLVSVVSNLVSSVVSLVCCCPTPCVVPPSSVVSSVVNVVSVVSSVVSLVSSQVSQVSNQVSCPDPPSVVSCVVVVHDNGDDGSDDPPVVVPDDDDDD

Sequence (280 aa):
MASSEYTPRPSSQQPESKPLQGYSDDEARDIYARAAEIQSQTAFEDDKLTPEMLSRSANRAGISDAAVQQAIKERERDRQLAIQRERERAAQKAVFTKRLLITGAVVAALSGVTLFNAQGTLGARPAKVESTQAQVENVLERRHNLIPNLINVTKSTLQHERALIDSLNAANEAAKNAPRGEAKLQAETQLSGAVSEALTKLANGAAGSSPQVLRLSDEMAGAENRIAVERKKYNEAVAEYNRAAAKFPTSWARAMLGYRARYDTFKASPAAQQAPVFPG

pLDDT: mean 81.13, std 18.38, range [33.66, 97.62]

Radius of gyration: 48.08 Å; chains: 1; bounding box: 98×39×114 Å